Protein AF-A0A482J0S4-F1 (afdb_monomer_lite)

Organism: NCBI:txid119219

InterPro domains:
  IPR002104 Integrase, catalytic domain [PF00589] (134-188)
  IPR002104 Integrase, catalytic domain [PS51898] (1-197)
  IPR011010 DNA breaking-rejoining enzyme, catalytic core [SSF56349] (50-188)
  IPR013762 Integrase-like, catalytic domain superfamily [G3DSA:1.10.443.10] (32-193)

pLDDT: mean 70.34, std 25.53, range [23.44, 97.88]

Sequence (203 aa):
MLGHERASGSRRCLCAACECCSPRAGQHHSGAAWFARWRIQPPLKRPCTLDSRLCRVTLVGKGAKPGKVALPPLAPHALDQYLAQRGLPVTPAHWKPDMPLLANLQGTVAITTPRLRDVLRRFFRLAADAIETDHPPLANKLGRATPHWMRHTHATQALAQGATLTTVRDNLQHASITTTSTYLHDDEMQRSQQLEQAFGRRR

Structure (mmCIF, N/CA/C/O backbone):
data_AF-A0A482J0S4-F1
#
_entry.id   AF-A0A482J0S4-F1
#
loop_
_atom_site.group_PDB
_atom_site.id
_atom_site.type_symbol
_atom_site.label_atom_id
_atom_site.label_alt_id
_atom_site.label_comp_id
_atom_site.label_asym_id
_atom_site.label_entity_id
_atom_site.label_seq_id
_atom_site.pdbx_PDB_ins_code
_atom_site.Cartn_x
_atom_site.Cartn_y
_atom_site.Cartn_z
_atom_site.occupancy
_atom_site.B_iso_or_equiv
_atom_site.auth_seq_id
_atom_site.auth_comp_id
_atom_site.auth_asym_id
_atom_site.auth_atom_id
_atom_site.pdbx_PDB_model_num
ATOM 1 N N . MET A 1 1 ? -31.917 -53.658 -6.402 1.00 38.44 1 MET A N 1
ATOM 2 C CA . MET A 1 1 ? -30.555 -53.620 -5.834 1.00 38.44 1 MET A CA 1
ATOM 3 C C . MET A 1 1 ? -30.375 -52.281 -5.150 1.00 38.44 1 MET A C 1
ATOM 5 O O . MET A 1 1 ? -30.363 -51.255 -5.814 1.00 38.44 1 MET A O 1
ATOM 9 N N . LEU A 1 2 ? -30.381 -52.315 -3.819 1.00 29.58 2 LEU A N 1
ATOM 10 C CA . LEU A 1 2 ? -30.077 -51.193 -2.937 1.00 29.58 2 LEU A CA 1
ATOM 11 C C . LEU A 1 2 ? -28.591 -50.834 -3.065 1.00 29.58 2 LEU A C 1
ATOM 13 O O . LEU A 1 2 ? -27.757 -51.727 -3.169 1.00 29.58 2 LEU A O 1
ATOM 17 N N . GLY A 1 3 ? -28.284 -49.541 -3.030 1.00 27.19 3 GLY A N 1
ATOM 18 C CA . GLY A 1 3 ? -26.924 -49.007 -3.079 1.00 27.19 3 GLY A CA 1
ATOM 19 C C . GLY A 1 3 ? -26.907 -47.573 -2.572 1.00 27.19 3 GLY A C 1
ATOM 20 O O . GLY A 1 3 ? -26.772 -46.627 -3.336 1.00 27.19 3 GLY A O 1
ATOM 21 N N . HIS A 1 4 ? -27.166 -47.441 -1.275 1.00 27.03 4 HIS A N 1
ATOM 22 C CA . HIS A 1 4 ? -27.080 -46.224 -0.484 1.00 27.03 4 HIS A CA 1
ATOM 23 C C . HIS A 1 4 ? -25.599 -45.896 -0.250 1.00 27.03 4 HIS A C 1
ATOM 25 O O . HIS A 1 4 ? -24.913 -46.732 0.321 1.00 27.03 4 HIS A O 1
ATOM 31 N N . GLU A 1 5 ? -25.133 -44.680 -0.542 1.00 26.05 5 GLU A N 1
ATOM 32 C CA . GLU A 1 5 ? -24.053 -44.097 0.264 1.00 26.05 5 GLU A CA 1
ATOM 33 C C . GLU A 1 5 ? -24.120 -42.568 0.284 1.00 26.05 5 GLU A C 1
ATOM 35 O O . GLU A 1 5 ? -24.015 -41.877 -0.727 1.00 26.05 5 GLU A O 1
ATOM 40 N N . ARG A 1 6 ? -24.388 -42.053 1.488 1.00 28.19 6 ARG A N 1
ATOM 41 C CA . ARG A 1 6 ? -24.334 -40.639 1.850 1.00 28.19 6 ARG A CA 1
ATOM 42 C C . ARG A 1 6 ? -22.888 -40.327 2.219 1.00 28.19 6 ARG A C 1
ATOM 44 O O . ARG A 1 6 ? -22.362 -40.959 3.127 1.00 28.19 6 ARG A O 1
ATOM 51 N N . ALA A 1 7 ? -22.310 -39.284 1.637 1.00 29.66 7 ALA A N 1
ATOM 52 C CA . ALA A 1 7 ? -21.142 -38.621 2.205 1.00 29.66 7 ALA A CA 1
ATOM 53 C C . ALA A 1 7 ? -21.509 -37.173 2.539 1.00 29.66 7 ALA A C 1
ATOM 55 O O . ALA A 1 7 ? -21.512 -36.272 1.703 1.00 29.66 7 ALA A O 1
ATOM 56 N N . SER A 1 8 ? -21.879 -37.009 3.807 1.00 29.41 8 SER A N 1
ATOM 57 C CA . SER A 1 8 ? -21.930 -35.758 4.552 1.00 29.41 8 SER A CA 1
ATOM 58 C C . SER A 1 8 ? -20.581 -35.038 4.461 1.00 29.41 8 SER A C 1
ATOM 60 O O . SER A 1 8 ? -19.541 -35.616 4.765 1.00 29.41 8 SER A O 1
ATOM 62 N N . GLY A 1 9 ? -20.602 -33.772 4.051 1.00 25.69 9 GLY A N 1
ATOM 63 C CA . GLY A 1 9 ? -19.410 -32.939 3.911 1.00 25.69 9 GLY A CA 1
ATOM 64 C C . GLY A 1 9 ? -19.746 -31.463 4.073 1.00 25.69 9 GLY A C 1
ATOM 65 O O . GLY A 1 9 ? -19.586 -30.677 3.145 1.00 25.69 9 GLY A O 1
ATOM 66 N N . SER A 1 10 ? -20.251 -31.108 5.256 1.00 28.19 10 SER A N 1
ATOM 67 C CA . SER A 1 10 ? -20.452 -29.738 5.741 1.00 28.19 10 SER A CA 1
ATOM 68 C C . SER A 1 10 ? -19.199 -28.874 5.508 1.00 28.19 10 SER A C 1
ATOM 70 O O . SER A 1 10 ? -18.265 -28.897 6.312 1.00 28.19 10 SER A O 1
ATOM 72 N N . ARG A 1 11 ? -19.188 -28.049 4.454 1.00 27.52 11 ARG A N 1
ATOM 73 C CA . ARG A 1 11 ? -18.304 -26.879 4.371 1.00 27.52 11 ARG A CA 1
ATOM 74 C C . ARG A 1 11 ? -19.063 -25.681 4.913 1.00 27.52 11 ARG A C 1
ATOM 76 O O . ARG A 1 11 ? -19.864 -25.063 4.221 1.00 27.52 11 ARG A O 1
ATOM 83 N N . ARG A 1 12 ? -18.815 -25.390 6.188 1.00 26.03 12 ARG A N 1
ATOM 84 C CA . ARG A 1 12 ? -19.207 -24.138 6.831 1.00 26.03 12 ARG A CA 1
ATOM 85 C C . ARG A 1 12 ? -18.549 -22.988 6.070 1.00 26.03 12 ARG A C 1
ATOM 87 O O . ARG A 1 12 ? -17.329 -22.850 6.096 1.00 26.03 12 ARG A O 1
ATOM 94 N N . CYS A 1 13 ? -19.359 -22.166 5.414 1.00 25.11 13 CYS A N 1
ATOM 95 C CA . CYS A 1 13 ? -18.982 -20.808 5.058 1.00 25.11 13 CYS A CA 1
ATOM 96 C C . CYS A 1 13 ? -18.781 -20.027 6.362 1.00 25.11 13 CYS A C 1
ATOM 98 O O . CYS A 1 13 ? -19.736 -19.568 6.981 1.00 25.11 13 CYS A O 1
ATOM 100 N N . LEU A 1 14 ? -17.532 -19.907 6.804 1.00 23.64 14 LEU A N 1
ATOM 101 C CA . LEU A 1 14 ? -17.121 -18.938 7.817 1.00 23.64 14 LEU A CA 1
ATOM 102 C C . LEU A 1 14 ? -17.028 -17.555 7.154 1.00 23.64 14 LEU A C 1
ATOM 104 O O . LEU A 1 14 ? -15.944 -17.037 6.913 1.00 23.64 14 LEU A O 1
ATOM 108 N N . CYS A 1 15 ? -18.182 -16.960 6.847 1.00 24.31 15 CYS A N 1
ATOM 109 C CA . CYS A 1 15 ? -18.311 -15.507 6.794 1.00 24.31 15 CYS A CA 1
ATOM 110 C C . CYS A 1 15 ? -18.654 -15.060 8.215 1.00 24.31 15 CYS A C 1
ATOM 112 O O . CYS A 1 15 ? -19.820 -14.964 8.585 1.00 24.31 15 CYS A O 1
ATOM 114 N N . ALA A 1 16 ? -17.625 -14.860 9.039 1.00 23.83 16 ALA A N 1
ATOM 115 C CA . ALA A 1 16 ? -17.790 -14.137 10.289 1.00 23.83 16 ALA A CA 1
ATOM 116 C C . ALA A 1 16 ? -18.121 -12.681 9.937 1.00 23.83 16 ALA A C 1
ATOM 118 O O . ALA A 1 16 ? -17.321 -11.973 9.322 1.00 23.83 16 ALA A O 1
ATOM 119 N N . ALA A 1 17 ? -19.348 -12.301 10.272 1.00 24.17 17 ALA A N 1
ATOM 120 C CA . ALA A 1 17 ? -19.889 -10.964 10.175 1.00 24.17 17 ALA A CA 1
ATOM 121 C C . ALA A 1 17 ? -18.995 -9.961 10.917 1.00 24.17 17 ALA A C 1
ATOM 123 O O . ALA A 1 17 ? -18.626 -10.169 12.071 1.00 24.17 17 ALA A O 1
ATOM 124 N N . CYS A 1 18 ? -18.669 -8.851 10.256 1.00 24.16 18 CYS A N 1
ATOM 125 C CA . CYS A 1 18 ? -18.141 -7.669 10.923 1.00 24.16 18 CYS A CA 1
ATOM 126 C C . CYS A 1 18 ? -19.340 -6.819 11.370 1.00 24.16 18 CYS A C 1
ATOM 128 O O . CYS A 1 18 ? -19.721 -5.858 10.705 1.00 24.16 18 CYS A O 1
ATOM 130 N N . GLU A 1 19 ? -19.959 -7.194 12.489 1.00 26.12 19 GLU A N 1
ATOM 131 C CA . GLU A 1 19 ? -20.834 -6.299 13.246 1.00 26.12 19 GLU A CA 1
ATOM 132 C C . GLU A 1 19 ? -19.966 -5.242 13.929 1.00 26.12 19 GLU A C 1
ATOM 134 O O . GLU A 1 19 ? -19.400 -5.456 14.994 1.00 26.12 19 GLU A O 1
ATOM 139 N N . CYS A 1 20 ? -19.826 -4.087 13.283 1.00 25.05 20 CYS A N 1
ATOM 140 C CA . CYS A 1 20 ? -19.363 -2.874 13.947 1.00 25.05 20 CYS A CA 1
ATOM 141 C C . CYS A 1 20 ? -20.068 -1.670 13.313 1.00 25.05 20 CYS A C 1
ATOM 143 O O . CYS A 1 20 ? -19.499 -0.890 12.546 1.00 25.05 20 CYS A O 1
ATOM 145 N N . CYS A 1 21 ? -21.373 -1.580 13.563 1.00 24.28 21 CYS A N 1
ATOM 146 C CA . CYS A 1 21 ? -22.173 -0.412 13.233 1.00 24.28 21 CYS A CA 1
ATOM 147 C C . CYS A 1 21 ? -23.183 -0.187 14.364 1.00 24.28 21 CYS A C 1
ATOM 149 O O . CYS A 1 21 ? -24.237 -0.811 14.388 1.00 24.28 21 CYS A O 1
ATOM 151 N N . SER A 1 22 ? -22.857 0.705 15.302 1.00 24.52 22 SER A N 1
ATOM 152 C CA . SER A 1 22 ? -23.848 1.322 16.189 1.00 24.52 22 SER A CA 1
ATOM 153 C C . SER A 1 22 ? -23.792 2.846 16.015 1.00 24.52 22 SER A C 1
ATOM 155 O O . SER A 1 22 ? -22.691 3.396 15.916 1.00 24.52 22 SER A O 1
ATOM 157 N N . PRO A 1 23 ? -24.941 3.542 15.905 1.00 29.50 23 PRO A N 1
ATOM 158 C CA . PRO A 1 23 ? -24.997 4.953 15.560 1.00 29.50 23 PRO A CA 1
ATOM 159 C C . PRO A 1 23 ? -25.050 5.831 16.816 1.00 29.50 23 PRO A C 1
ATOM 161 O O . PRO A 1 23 ? -25.936 5.677 17.659 1.00 29.50 23 PRO A O 1
ATOM 164 N N . ARG A 1 24 ? -24.184 6.847 16.904 1.00 25.14 24 ARG A N 1
ATOM 165 C CA . ARG A 1 24 ? -24.562 8.100 17.569 1.00 25.14 24 ARG A CA 1
ATOM 166 C C . ARG A 1 24 ? -23.757 9.285 17.047 1.00 25.14 24 ARG A C 1
ATOM 168 O O . ARG A 1 24 ? -22.540 9.238 16.928 1.00 25.14 24 ARG A O 1
ATOM 175 N N . ALA A 1 25 ? -24.506 10.313 16.667 1.00 27.30 25 ALA A N 1
ATOM 176 C CA . ALA A 1 25 ? -24.048 11.551 16.069 1.00 27.30 25 ALA A CA 1
ATOM 177 C C . ALA A 1 25 ? -23.243 12.417 17.049 1.00 27.30 25 ALA A C 1
ATOM 179 O O . ALA A 1 25 ? -23.562 12.486 18.233 1.00 27.30 25 ALA A O 1
ATOM 180 N N . GLY A 1 26 ? -22.267 13.144 16.510 1.00 23.56 26 GLY A N 1
ATOM 181 C CA . GLY A 1 26 ? -21.548 14.213 17.193 1.00 23.56 26 GLY A CA 1
ATOM 182 C C . GLY A 1 26 ? -20.648 14.934 16.199 1.00 23.56 26 GLY A C 1
ATOM 183 O O . GLY A 1 26 ? -19.587 14.439 15.837 1.00 23.56 26 GLY A O 1
ATOM 184 N N . GLN A 1 27 ? -21.128 16.064 15.688 1.00 28.31 27 GLN A N 1
ATOM 185 C CA . GLN A 1 27 ? -20.373 17.004 14.860 1.00 28.31 27 GLN A CA 1
ATOM 186 C C . GLN A 1 27 ? -19.122 17.474 15.622 1.00 28.31 27 GLN A C 1
ATOM 188 O O . GLN A 1 27 ? -19.211 17.641 16.827 1.00 28.31 27 GLN A O 1
ATOM 193 N N . HIS A 1 28 ? -17.993 17.704 14.943 1.00 24.36 28 HIS A N 1
ATOM 194 C CA . HIS A 1 28 ? -17.200 18.943 15.026 1.00 24.36 28 HIS A CA 1
ATOM 195 C C . HIS A 1 28 ? -15.928 18.834 14.151 1.00 24.36 28 HIS A C 1
ATOM 197 O O . HIS A 1 28 ? -15.039 18.032 14.394 1.00 24.36 28 HIS A O 1
ATOM 203 N N . HIS A 1 29 ? -15.924 19.652 13.096 1.00 24.58 29 HIS A N 1
ATOM 204 C CA . HIS A 1 29 ? -14.841 20.422 12.469 1.00 24.58 29 HIS A CA 1
ATOM 205 C C . HIS A 1 29 ? -13.382 19.921 12.375 1.00 24.58 29 HIS A C 1
ATOM 207 O O . HIS A 1 29 ? -12.742 19.520 13.337 1.00 24.58 29 HIS A O 1
ATOM 213 N N . SER A 1 30 ? -12.832 20.254 11.196 1.00 23.80 30 SER A N 1
ATOM 214 C CA . SER A 1 30 ? -11.442 20.657 10.916 1.00 23.80 30 SER A CA 1
ATOM 215 C C . SER A 1 30 ? -10.497 19.577 10.396 1.00 23.80 30 SER A C 1
ATOM 217 O O . SER A 1 30 ? -10.061 18.685 11.109 1.00 23.80 30 SER A O 1
ATOM 219 N N . GLY A 1 31 ? -10.103 19.724 9.124 1.00 23.44 31 GLY A N 1
ATOM 220 C CA . GLY A 1 31 ? -9.012 18.930 8.555 1.00 23.44 31 GLY A CA 1
ATOM 221 C C . GLY A 1 31 ? -8.868 18.921 7.033 1.00 23.44 31 GLY A C 1
ATOM 222 O O . GLY A 1 31 ? -8.161 18.067 6.504 1.00 23.44 31 GLY A O 1
ATOM 223 N N . ALA A 1 32 ? -9.508 19.829 6.292 1.00 25.52 32 ALA A N 1
ATOM 224 C CA . ALA A 1 32 ? -9.186 20.040 4.884 1.00 25.52 32 ALA A CA 1
ATOM 225 C C . ALA A 1 32 ? -7.813 20.720 4.779 1.00 25.52 32 ALA A C 1
ATOM 227 O O . ALA A 1 32 ? -7.771 21.938 4.879 1.00 25.5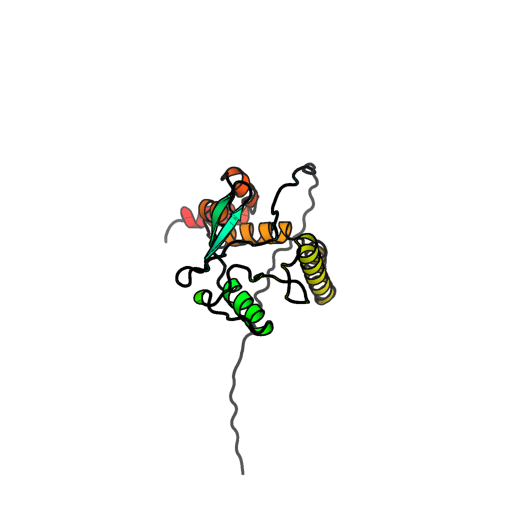2 32 ALA A O 1
ATOM 228 N N . ALA A 1 33 ? -6.708 19.965 4.629 1.00 26.06 33 ALA A N 1
ATOM 229 C CA . ALA A 1 33 ? -5.416 20.555 4.230 1.00 26.06 33 ALA A CA 1
ATOM 230 C C . ALA A 1 33 ? -4.212 19.631 3.924 1.00 26.06 33 ALA A C 1
ATOM 232 O O . ALA A 1 33 ? -3.149 20.197 3.759 1.00 26.06 33 ALA A O 1
ATOM 233 N N . TRP A 1 34 ? -4.225 18.291 3.809 1.00 25.84 34 TRP A N 1
ATOM 234 C CA . TRP A 1 34 ? -2.907 17.585 3.781 1.00 25.84 34 TRP A CA 1
ATOM 235 C C . TRP A 1 34 ? -2.713 16.583 2.637 1.00 25.84 34 TRP A C 1
ATOM 237 O O . TRP A 1 34 ? -2.596 15.372 2.803 1.00 25.84 34 TRP A O 1
ATOM 247 N N . PHE A 1 35 ? -2.632 17.149 1.429 1.00 24.92 35 PHE A N 1
ATOM 248 C CA . PHE A 1 35 ? -2.198 16.496 0.193 1.00 24.92 35 PHE A CA 1
ATOM 249 C C . PHE A 1 35 ? -0.667 16.356 0.122 1.00 24.92 35 PHE A C 1
ATOM 251 O O . PHE A 1 35 ? 0.023 17.318 -0.195 1.00 24.92 35 PHE A O 1
ATOM 258 N N . ALA A 1 36 ? -0.137 15.146 0.329 1.00 26.64 36 ALA A N 1
ATOM 259 C CA . ALA A 1 36 ? 1.175 14.661 -0.146 1.00 26.64 36 ALA A CA 1
ATOM 260 C C . ALA A 1 36 ? 1.441 13.284 0.499 1.00 26.64 36 ALA A C 1
ATOM 262 O O . ALA A 1 36 ? 1.211 13.112 1.679 1.00 26.64 36 ALA A O 1
ATOM 263 N N . ARG A 1 37 ? 1.977 12.233 -0.121 1.00 29.75 37 ARG A N 1
ATOM 264 C CA . ARG A 1 37 ? 2.541 12.023 -1.452 1.00 29.75 37 ARG A CA 1
ATOM 265 C C . ARG A 1 37 ? 2.862 10.525 -1.555 1.00 29.75 37 ARG A C 1
ATOM 267 O O . ARG A 1 37 ? 3.980 10.119 -1.268 1.00 29.75 37 ARG A O 1
ATOM 274 N N . TRP A 1 38 ? 1.918 9.713 -2.023 1.00 28.78 38 TRP A N 1
ATOM 275 C CA . TRP A 1 38 ? 2.263 8.453 -2.693 1.00 28.78 38 TRP A CA 1
ATOM 276 C C . TRP A 1 38 ? 2.280 8.732 -4.175 1.00 28.78 38 TRP A C 1
ATOM 278 O O . TRP A 1 38 ? 1.301 8.556 -4.893 1.00 28.78 38 TRP A O 1
ATOM 288 N N . ARG A 1 39 ? 3.416 9.255 -4.627 1.00 29.34 39 ARG A N 1
ATOM 289 C CA . ARG A 1 39 ? 3.715 9.229 -6.044 1.00 29.34 39 ARG A CA 1
ATOM 290 C C . ARG A 1 39 ? 4.282 7.839 -6.298 1.00 29.34 39 ARG A C 1
ATOM 292 O O . ARG A 1 39 ? 5.476 7.632 -6.121 1.00 29.34 39 ARG A O 1
ATOM 299 N N . ILE A 1 40 ? 3.422 6.902 -6.697 1.00 33.44 40 ILE A N 1
ATOM 300 C CA . ILE A 1 40 ? 3.868 5.845 -7.607 1.00 33.44 40 ILE A CA 1
ATOM 301 C C . ILE A 1 40 ? 4.482 6.644 -8.761 1.00 33.44 40 ILE A C 1
ATOM 303 O O . ILE A 1 40 ? 3.780 7.415 -9.414 1.00 33.44 40 ILE A O 1
ATOM 307 N N . GLN A 1 41 ? 5.807 6.680 -8.859 1.00 30.44 41 GLN A N 1
ATOM 308 C CA . GLN A 1 41 ? 6.481 7.265 -10.008 1.00 30.44 41 GLN A CA 1
ATOM 309 C C . GLN A 1 41 ? 6.716 6.109 -10.963 1.00 30.44 41 GLN A C 1
ATOM 311 O O . GLN A 1 41 ? 7.670 5.361 -10.766 1.00 30.44 41 GLN A O 1
ATOM 316 N N . PRO A 1 42 ? 5.855 5.916 -11.974 1.00 33.59 42 PRO A N 1
ATOM 317 C CA . PRO A 1 42 ? 6.342 5.310 -13.186 1.00 33.59 42 PRO A CA 1
ATOM 318 C C . PRO A 1 42 ? 7.407 6.255 -13.772 1.00 33.59 42 PRO A C 1
ATOM 320 O O . PRO A 1 42 ? 7.264 7.479 -13.694 1.00 33.59 42 PRO A O 1
ATOM 323 N N . PRO A 1 43 ? 8.475 5.712 -14.353 1.00 34.56 43 PRO A N 1
ATOM 324 C CA . PRO A 1 43 ? 8.708 4.290 -14.550 1.00 34.56 43 PRO A CA 1
ATOM 325 C C . PRO A 1 43 ? 9.364 3.660 -13.310 1.00 34.56 43 PRO A C 1
ATOM 327 O O . PRO A 1 43 ? 10.307 4.215 -12.746 1.00 34.56 43 PRO A O 1
ATOM 330 N N . LEU A 1 44 ? 8.905 2.468 -12.916 1.00 40.16 44 LEU A N 1
ATOM 331 C CA . LEU A 1 44 ? 9.700 1.545 -12.100 1.00 40.16 44 LEU A CA 1
ATOM 332 C C . LEU A 1 44 ? 10.917 1.143 -12.954 1.00 40.16 44 LEU A C 1
ATOM 334 O O . LEU A 1 44 ? 10.885 0.146 -13.657 1.00 40.16 44 LEU A O 1
ATOM 338 N N . LYS A 1 45 ? 11.931 2.013 -13.010 1.00 31.48 45 LYS A N 1
ATOM 339 C CA . LYS A 1 45 ? 13.053 1.947 -13.964 1.00 31.48 45 LYS A CA 1
ATOM 340 C C . LYS A 1 45 ? 14.243 1.124 -13.453 1.00 31.48 45 LYS A C 1
ATOM 342 O O . LYS A 1 45 ? 15.277 1.106 -14.111 1.00 31.48 45 LYS A O 1
ATOM 347 N N . ARG A 1 46 ? 14.161 0.547 -12.249 1.00 39.69 46 ARG A N 1
ATOM 348 C CA . ARG A 1 46 ? 15.253 -0.173 -11.564 1.00 39.69 46 ARG A CA 1
ATOM 349 C C . ARG A 1 46 ? 14.662 -1.291 -10.694 1.00 39.69 46 ARG A C 1
ATOM 351 O O . ARG A 1 46 ? 13.547 -1.105 -10.204 1.00 39.69 46 ARG A O 1
ATOM 358 N N . PRO A 1 47 ? 15.355 -2.432 -10.528 1.00 40.50 47 PRO A N 1
ATOM 359 C CA . PRO A 1 47 ? 14.714 -3.697 -10.191 1.00 40.50 47 PRO A CA 1
ATOM 360 C C . PRO A 1 47 ? 14.051 -3.639 -8.816 1.00 40.50 47 PRO A C 1
ATOM 362 O O . PRO A 1 47 ? 14.707 -3.443 -7.794 1.00 40.50 47 PRO A O 1
ATOM 365 N N . CYS A 1 48 ? 12.735 -3.840 -8.788 1.00 43.31 48 CYS A N 1
ATOM 366 C CA . CYS A 1 48 ? 12.066 -4.319 -7.590 1.00 43.31 48 CYS A CA 1
ATOM 367 C C . CYS A 1 48 ? 12.579 -5.737 -7.329 1.00 43.31 48 CYS A C 1
ATOM 369 O O . CYS A 1 48 ? 12.095 -6.688 -7.935 1.00 43.31 48 CYS A O 1
ATOM 371 N N . THR A 1 49 ? 13.578 -5.891 -6.464 1.00 51.03 49 THR A N 1
ATOM 372 C CA . THR A 1 49 ? 13.997 -7.222 -6.020 1.00 51.03 49 THR A CA 1
ATOM 373 C C . THR A 1 49 ? 12.951 -7.739 -5.039 1.00 51.03 49 THR A C 1
ATOM 375 O O . THR A 1 49 ? 12.756 -7.141 -3.977 1.00 51.03 49 THR A O 1
ATOM 378 N N . LEU A 1 50 ? 12.258 -8.813 -5.419 1.00 53.38 50 LEU A N 1
ATOM 379 C CA . LEU A 1 50 ? 11.437 -9.606 -4.512 1.00 53.38 50 LEU A CA 1
ATOM 380 C C . LEU A 1 50 ? 12.361 -10.609 -3.811 1.00 53.38 50 LEU A C 1
ATOM 382 O O . LEU A 1 50 ? 12.962 -11.457 -4.469 1.00 53.38 50 LEU A O 1
ATOM 386 N N . ASP A 1 51 ? 12.512 -10.488 -2.495 1.00 52.88 51 ASP A N 1
ATOM 387 C CA . ASP A 1 51 ? 13.217 -11.494 -1.691 1.00 52.88 51 ASP A CA 1
ATOM 388 C C . ASP A 1 51 ? 12.273 -12.681 -1.442 1.00 52.88 51 ASP A C 1
ATOM 390 O O . ASP A 1 51 ? 11.225 -12.522 -0.813 1.00 52.88 51 ASP A O 1
ATOM 394 N N . SER A 1 52 ? 12.628 -13.864 -1.953 1.00 51.31 52 SER A N 1
ATOM 395 C CA . SER A 1 52 ? 11.806 -15.077 -1.866 1.00 51.31 52 SER A CA 1
ATOM 396 C C . SER A 1 52 ? 11.758 -15.699 -0.468 1.00 51.31 52 SER A C 1
ATOM 398 O O . SER A 1 52 ? 10.877 -16.513 -0.205 1.00 51.31 52 SER A O 1
ATOM 400 N N . ARG A 1 53 ? 12.662 -15.324 0.450 1.00 53.94 53 ARG A N 1
ATOM 401 C CA . ARG A 1 53 ? 12.672 -15.834 1.837 1.00 53.94 53 ARG A CA 1
ATOM 402 C C . ARG A 1 53 ? 11.856 -14.960 2.783 1.00 53.94 53 ARG A C 1
ATOM 404 O O . ARG A 1 53 ? 11.382 -15.424 3.814 1.00 53.94 53 ARG A O 1
ATOM 411 N N . LEU A 1 54 ? 11.711 -13.685 2.439 1.00 55.97 54 LEU A N 1
ATOM 412 C CA . LEU A 1 54 ? 10.992 -12.676 3.199 1.00 55.97 54 LEU A CA 1
ATOM 413 C C . LEU A 1 54 ? 10.260 -11.810 2.177 1.00 55.97 54 LEU A C 1
ATOM 415 O O . LEU A 1 54 ? 10.833 -10.803 1.787 1.00 55.97 54 LEU A O 1
ATOM 419 N N . CYS A 1 55 ? 9.059 -12.196 1.724 1.00 68.56 55 CYS A N 1
ATOM 420 C CA . CYS A 1 55 ? 8.281 -11.524 0.665 1.00 68.56 55 CYS A CA 1
ATOM 421 C C . CYS A 1 55 ? 8.255 -9.990 0.812 1.00 68.56 55 CYS A C 1
ATOM 423 O O . CYS A 1 55 ? 7.353 -9.406 1.415 1.00 68.56 55 CYS A O 1
ATOM 425 N N . ARG A 1 56 ? 9.275 -9.322 0.275 1.00 72.81 56 ARG A N 1
ATOM 426 C CA . ARG A 1 56 ? 9.554 -7.899 0.465 1.00 72.81 56 ARG A CA 1
ATOM 427 C C . ARG A 1 56 ? 9.848 -7.286 -0.881 1.00 72.81 56 ARG A C 1
ATOM 429 O O . ARG A 1 56 ? 10.555 -7.877 -1.690 1.00 72.81 56 ARG A O 1
ATOM 436 N N . VAL A 1 57 ? 9.361 -6.071 -1.075 1.00 76.44 57 VAL A N 1
ATOM 437 C CA . VAL A 1 57 ? 9.665 -5.261 -2.251 1.00 76.44 57 VAL A CA 1
ATOM 438 C C . VAL A 1 57 ? 10.530 -4.093 -1.823 1.00 76.44 57 VAL A C 1
ATOM 440 O O . VAL A 1 57 ? 10.235 -3.404 -0.845 1.00 76.44 57 VAL A O 1
ATOM 443 N N . THR A 1 58 ? 11.601 -3.858 -2.575 1.00 78.06 58 THR A N 1
ATOM 444 C CA . THR A 1 58 ? 12.386 -2.632 -2.442 1.00 78.06 58 THR A CA 1
ATOM 445 C C . THR A 1 58 ? 11.769 -1.551 -3.320 1.00 78.06 58 THR A C 1
ATOM 447 O O . THR A 1 58 ? 11.628 -1.720 -4.532 1.00 78.06 58 THR A O 1
ATOM 450 N N . LEU A 1 59 ? 11.386 -0.440 -2.699 1.00 74.69 59 LEU A N 1
ATOM 451 C CA . LEU A 1 59 ? 10.835 0.734 -3.359 1.00 74.69 59 LEU A CA 1
ATOM 452 C C . LEU A 1 59 ? 11.848 1.874 -3.280 1.00 74.69 59 LEU A C 1
ATOM 454 O O . LEU A 1 59 ? 12.423 2.135 -2.227 1.00 74.69 59 LEU A O 1
ATOM 458 N N . VAL A 1 60 ? 12.057 2.577 -4.391 1.00 71.25 60 VAL A N 1
ATOM 459 C CA . VAL A 1 60 ? 12.898 3.780 -4.423 1.00 71.25 60 VAL A CA 1
ATOM 460 C C . VAL A 1 60 ? 11.984 5.000 -4.421 1.00 71.25 60 VAL A C 1
ATOM 462 O O . VAL A 1 60 ? 11.287 5.278 -5.397 1.00 71.25 60 VAL A O 1
ATOM 465 N N . GLY A 1 61 ? 11.945 5.698 -3.286 1.00 63.34 61 GLY A N 1
ATOM 466 C CA . GLY A 1 61 ? 11.062 6.840 -3.063 1.00 63.34 61 GLY A CA 1
ATOM 467 C C . GLY A 1 61 ? 11.632 8.187 -3.521 1.00 63.34 61 GLY A C 1
ATOM 468 O O . GLY A 1 61 ? 12.712 8.296 -4.108 1.00 63.34 61 GLY A O 1
ATOM 469 N N . LYS A 1 62 ? 10.899 9.266 -3.204 1.00 48.12 62 LYS A N 1
ATOM 470 C CA . LYS A 1 62 ? 11.383 10.646 -3.388 1.00 48.12 62 LYS A CA 1
ATOM 471 C C . LYS A 1 62 ? 12.649 10.839 -2.538 1.00 48.12 62 LYS A C 1
ATOM 473 O O . LYS A 1 62 ? 12.598 10.636 -1.332 1.00 48.12 62 LYS A O 1
ATOM 478 N N . GLY A 1 63 ? 13.751 11.250 -3.166 1.00 60.44 63 GLY A N 1
ATOM 479 C CA . GLY A 1 63 ? 15.061 11.381 -2.512 1.00 60.44 63 GLY A CA 1
ATOM 480 C C . GLY A 1 63 ? 15.989 10.177 -2.704 1.00 60.44 63 GLY A C 1
ATOM 481 O O . GLY A 1 63 ? 17.015 10.116 -2.041 1.00 60.44 63 GLY A O 1
ATOM 482 N N . ALA A 1 64 ? 15.630 9.231 -3.585 1.00 60.75 64 ALA A N 1
ATOM 483 C CA . ALA A 1 64 ?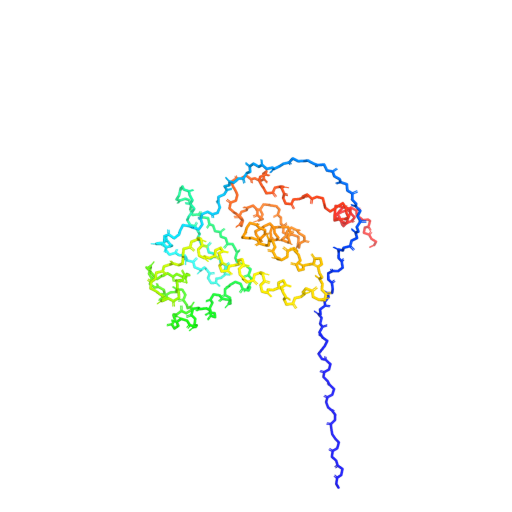 16.444 8.075 -3.983 1.00 60.75 64 ALA A CA 1
ATOM 484 C C . ALA A 1 64 ? 16.831 7.108 -2.847 1.00 60.75 64 ALA A C 1
ATOM 486 O O . ALA A 1 64 ? 17.653 6.217 -3.047 1.00 60.75 64 ALA A O 1
ATOM 487 N N . LYS A 1 65 ? 16.212 7.239 -1.669 1.00 68.75 65 LYS A N 1
ATOM 488 C CA . LYS A 1 65 ? 16.423 6.315 -0.556 1.00 68.75 65 LYS A CA 1
ATOM 489 C C . LYS A 1 65 ? 15.619 5.029 -0.797 1.00 68.75 65 LYS A C 1
ATOM 491 O O . LYS A 1 65 ? 14.402 5.127 -0.993 1.00 68.75 65 LYS A O 1
ATOM 496 N N . PRO A 1 66 ? 16.265 3.851 -0.812 1.00 72.62 66 PRO A N 1
ATOM 497 C CA . PRO A 1 66 ? 15.560 2.582 -0.892 1.00 72.62 66 PRO A CA 1
ATOM 498 C C . PRO A 1 66 ? 14.851 2.307 0.437 1.00 72.62 66 PRO A C 1
ATOM 500 O O . PRO A 1 66 ? 15.462 2.384 1.502 1.00 72.62 66 PRO A O 1
ATOM 503 N N . GLY A 1 67 ? 13.568 1.971 0.373 1.00 75.06 67 GLY A N 1
ATOM 504 C CA . GLY A 1 67 ? 12.800 1.460 1.501 1.00 75.06 67 GLY A CA 1
ATOM 505 C C . GLY A 1 67 ? 12.303 0.052 1.204 1.00 75.06 67 GLY A C 1
ATOM 506 O O . GLY A 1 67 ? 11.930 -0.267 0.075 1.00 75.06 67 GLY A O 1
ATOM 507 N N . LYS A 1 68 ? 12.332 -0.812 2.217 1.00 80.88 68 LYS A N 1
ATOM 508 C CA . LYS A 1 68 ? 11.830 -2.185 2.116 1.00 80.88 68 LYS A CA 1
ATOM 509 C C . LYS A 1 68 ? 10.407 -2.227 2.657 1.00 80.88 68 LYS A C 1
ATOM 511 O O . LYS A 1 68 ? 10.171 -1.791 3.777 1.00 80.88 68 LYS A O 1
ATOM 516 N N . VAL A 1 69 ? 9.488 -2.773 1.870 1.00 85.12 69 VAL A N 1
ATOM 517 C CA . VAL A 1 69 ? 8.090 -2.988 2.254 1.00 85.12 69 VAL A CA 1
ATOM 518 C C . VAL A 1 69 ? 7.838 -4.486 2.309 1.00 85.12 69 VAL A C 1
ATOM 520 O O . VAL A 1 69 ? 8.068 -5.187 1.326 1.00 85.12 69 VAL A O 1
ATOM 523 N N . ALA A 1 70 ? 7.395 -4.975 3.461 1.00 86.31 70 ALA A N 1
ATOM 524 C CA . ALA A 1 70 ? 6.890 -6.325 3.630 1.00 86.31 70 ALA A CA 1
ATOM 525 C C . ALA A 1 70 ? 5.507 -6.443 2.985 1.00 86.31 70 ALA A C 1
ATOM 527 O O . ALA A 1 70 ? 4.599 -5.648 3.247 1.00 86.31 70 ALA A O 1
ATOM 528 N N . LEU A 1 71 ? 5.362 -7.445 2.126 1.00 81.69 71 LEU A N 1
ATOM 529 C CA . LEU A 1 71 ? 4.108 -7.747 1.466 1.00 81.69 71 LEU A CA 1
ATOM 530 C C . LEU A 1 71 ? 3.276 -8.716 2.314 1.00 81.69 71 LEU A C 1
ATOM 532 O O . LEU A 1 71 ? 3.830 -9.672 2.862 1.00 81.69 71 LEU A O 1
ATOM 536 N N . PRO A 1 72 ? 1.946 -8.531 2.387 1.00 81.62 72 PRO A N 1
ATOM 537 C CA . PRO A 1 72 ? 1.070 -9.561 2.925 1.00 81.62 72 PRO A CA 1
ATOM 538 C C . PRO A 1 72 ? 1.147 -10.828 2.050 1.00 81.62 72 PRO A C 1
ATOM 540 O O . PRO A 1 72 ? 1.362 -10.704 0.841 1.00 81.62 72 PRO A O 1
ATOM 543 N N . PRO A 1 73 ? 0.914 -12.034 2.604 1.00 77.88 73 PRO A N 1
ATOM 544 C CA . PRO A 1 73 ? 1.067 -13.298 1.871 1.00 77.88 73 PRO A CA 1
ATOM 545 C C . PRO A 1 73 ? 0.265 -13.391 0.564 1.00 77.88 73 PRO A C 1
ATOM 547 O O . PRO A 1 73 ? 0.684 -14.062 -0.374 1.00 77.88 73 PRO A O 1
ATOM 550 N N . LEU A 1 74 ? -0.864 -12.681 0.475 1.00 82.12 74 LEU A N 1
ATOM 551 C CA . LEU A 1 74 ? -1.699 -12.642 -0.728 1.00 82.12 74 LEU A CA 1
ATOM 552 C C . LEU A 1 74 ? -1.088 -11.832 -1.881 1.00 82.12 74 LEU A C 1
ATOM 554 O O . LEU A 1 74 ? -1.416 -12.076 -3.039 1.00 82.12 74 LEU A O 1
ATOM 558 N N . ALA A 1 75 ? -0.215 -10.864 -1.598 1.00 86.00 75 ALA A N 1
ATOM 559 C CA . ALA A 1 75 ? 0.310 -9.969 -2.627 1.00 86.00 75 ALA A CA 1
ATOM 560 C C . ALA A 1 75 ? 1.281 -10.660 -3.607 1.00 86.00 75 ALA A C 1
ATOM 562 O O . ALA A 1 75 ? 1.113 -10.450 -4.808 1.00 86.00 75 ALA A O 1
ATOM 563 N N . PRO A 1 76 ? 2.241 -11.502 -3.167 1.00 83.88 76 PRO A N 1
ATOM 564 C CA . PRO A 1 76 ? 3.047 -12.311 -4.081 1.00 83.88 76 PRO A CA 1
ATOM 565 C C . PRO A 1 76 ? 2.192 -13.225 -4.962 1.00 83.88 76 PRO A C 1
ATOM 567 O O . PRO A 1 76 ? 2.380 -13.244 -6.170 1.00 83.88 76 PRO A O 1
ATOM 570 N N . HIS A 1 77 ? 1.185 -13.891 -4.387 1.00 86.56 77 HIS A N 1
ATOM 571 C CA . HIS A 1 77 ? 0.305 -14.772 -5.155 1.00 86.56 77 HIS A CA 1
ATOM 572 C C . HIS A 1 77 ? -0.471 -14.018 -6.245 1.00 86.56 77 HIS A C 1
ATOM 574 O O . HIS A 1 77 ? -0.513 -14.449 -7.395 1.00 86.56 77 HIS A O 1
ATOM 580 N N . ALA A 1 78 ? -1.036 -12.856 -5.908 1.00 89.56 78 ALA A N 1
ATOM 581 C CA . ALA A 1 78 ? -1.720 -12.009 -6.881 1.00 89.56 78 ALA A CA 1
ATOM 582 C C . ALA A 1 78 ? -0.769 -11.503 -7.981 1.00 89.56 78 ALA A C 1
ATOM 584 O O . ALA A 1 78 ? -1.169 -11.392 -9.141 1.00 89.56 78 ALA A O 1
ATOM 585 N N . LEU A 1 79 ? 0.490 -11.210 -7.633 1.00 88.12 79 LEU A N 1
ATOM 586 C CA . LEU A 1 79 ? 1.507 -10.809 -8.600 1.00 88.12 79 LEU A CA 1
ATOM 587 C C . LEU A 1 79 ? 1.860 -11.958 -9.551 1.00 88.12 79 LEU A C 1
ATOM 589 O O . LEU A 1 79 ? 1.900 -11.734 -10.758 1.00 88.12 79 LEU A O 1
ATOM 593 N N . ASP A 1 80 ? 2.052 -13.168 -9.030 1.00 90.06 80 ASP A N 1
ATOM 594 C CA . ASP A 1 80 ? 2.352 -14.358 -9.830 1.00 90.06 80 ASP A CA 1
ATOM 595 C C . ASP A 1 80 ? 1.222 -14.659 -10.817 1.00 90.06 80 ASP A C 1
ATOM 597 O O . ASP A 1 80 ? 1.471 -14.847 -12.008 1.00 90.06 80 ASP A O 1
ATOM 601 N N . GLN A 1 81 ? -0.032 -14.627 -10.351 1.00 92.38 81 GLN A N 1
ATOM 602 C CA . GLN A 1 81 ? -1.207 -14.805 -11.208 1.00 92.38 81 GLN A CA 1
ATOM 603 C C . GLN A 1 81 ? -1.242 -13.771 -12.337 1.00 92.38 81 GLN A C 1
ATOM 605 O O . GLN A 1 81 ? -1.455 -14.116 -13.499 1.00 92.38 81 GLN A O 1
ATOM 610 N N . TYR A 1 82 ? -0.998 -12.505 -12.009 1.00 92.00 82 TYR A N 1
ATOM 611 C CA . TYR A 1 82 ? -0.978 -11.428 -12.990 1.00 92.00 82 TYR A CA 1
ATOM 612 C C . TYR A 1 82 ? 0.187 -11.561 -13.993 1.00 92.00 82 TYR A C 1
ATOM 614 O O . TYR A 1 82 ? -0.002 -11.323 -15.187 1.00 92.00 82 TYR A O 1
ATOM 622 N N . LEU A 1 83 ? 1.383 -11.963 -13.551 1.00 91.12 83 LEU A N 1
ATOM 623 C CA . LEU A 1 83 ? 2.529 -12.183 -14.441 1.00 91.12 83 LEU A CA 1
ATOM 624 C C . LEU A 1 83 ? 2.288 -13.373 -15.376 1.00 91.12 83 LEU A C 1
ATOM 626 O O . LEU A 1 83 ? 2.530 -13.254 -16.577 1.00 91.12 83 LEU A O 1
ATOM 630 N N . ALA A 1 84 ? 1.729 -14.469 -14.859 1.00 92.81 84 ALA A N 1
ATOM 631 C CA . ALA A 1 84 ? 1.356 -15.634 -15.654 1.00 92.81 84 ALA A CA 1
ATOM 632 C C . ALA A 1 84 ? 0.312 -15.285 -16.728 1.00 92.81 84 ALA A C 1
ATOM 634 O O . ALA A 1 84 ? 0.473 -15.665 -17.886 1.00 92.81 84 ALA A O 1
ATOM 635 N N . GLN A 1 85 ? -0.704 -14.481 -16.390 1.00 92.25 85 GLN A N 1
ATOM 636 C CA . GLN A 1 85 ? -1.699 -13.982 -17.354 1.00 92.25 85 GLN A CA 1
ATOM 637 C C . GLN A 1 85 ? -1.084 -13.124 -18.470 1.00 92.25 85 GLN A C 1
ATOM 639 O O . GLN A 1 85 ? -1.638 -13.043 -19.563 1.00 92.25 85 GLN A O 1
ATOM 644 N N . ARG A 1 86 ? 0.069 -12.495 -18.216 1.00 89.81 86 ARG A N 1
ATOM 645 C CA . ARG A 1 86 ? 0.834 -11.737 -19.216 1.00 89.81 86 ARG A CA 1
ATOM 646 C C . ARG A 1 86 ? 1.845 -12.584 -19.993 1.00 89.81 86 ARG A C 1
ATOM 648 O O . ARG A 1 86 ? 2.570 -12.025 -20.813 1.00 89.81 86 ARG A O 1
ATOM 655 N N . GLY A 1 87 ? 1.936 -13.887 -19.724 1.00 91.50 87 GLY A N 1
ATOM 656 C CA . GLY A 1 87 ? 2.966 -14.756 -20.299 1.00 91.50 87 GLY A CA 1
ATOM 657 C C . GLY A 1 87 ? 4.383 -14.393 -19.842 1.00 91.50 87 GLY A C 1
ATOM 658 O O . GLY A 1 87 ? 5.347 -14.625 -20.567 1.00 91.50 87 GLY A O 1
ATOM 659 N N . LEU A 1 88 ? 4.517 -13.772 -18.666 1.00 90.50 88 LEU A N 1
ATOM 660 C CA . LEU A 1 88 ? 5.796 -13.360 -18.096 1.00 90.50 88 LEU A CA 1
ATOM 661 C C . LEU A 1 88 ? 6.278 -14.370 -17.048 1.00 90.50 88 LEU A C 1
ATOM 663 O O . LEU A 1 88 ? 5.460 -15.005 -16.377 1.00 90.50 88 LEU A O 1
ATOM 667 N N . PRO A 1 89 ? 7.602 -14.507 -16.858 1.00 90.12 89 PRO A N 1
ATOM 668 C CA . PRO A 1 89 ? 8.130 -15.375 -15.818 1.00 90.12 89 PRO A CA 1
ATOM 669 C C . PRO A 1 89 ? 7.712 -14.876 -14.431 1.00 90.12 89 PRO A C 1
ATOM 671 O O . PRO A 1 89 ? 7.912 -13.711 -14.094 1.00 90.12 89 PRO A O 1
ATOM 674 N N . VAL A 1 90 ? 7.185 -15.775 -13.601 1.00 88.25 90 VAL A N 1
ATOM 675 C CA . VAL A 1 90 ? 6.836 -15.480 -12.199 1.00 88.25 90 VAL A CA 1
ATOM 676 C C . VAL A 1 90 ? 8.072 -15.444 -11.294 1.00 88.25 90 VAL A C 1
ATOM 678 O O . VAL A 1 90 ? 8.095 -14.754 -10.284 1.00 88.25 90 VAL A O 1
ATOM 681 N N . THR A 1 91 ? 9.153 -16.124 -11.688 1.00 86.00 91 THR A N 1
ATOM 682 C CA . THR A 1 91 ? 10.410 -16.147 -10.933 1.00 86.00 91 THR A CA 1
ATOM 683 C C . THR A 1 91 ? 11.202 -14.847 -11.133 1.00 86.00 91 THR A C 1
ATOM 685 O O . THR A 1 91 ? 11.624 -14.578 -12.263 1.00 86.00 91 THR A O 1
ATOM 688 N N . PRO A 1 92 ? 11.512 -14.087 -10.060 1.00 81.75 92 PRO A N 1
ATOM 689 C CA . PRO A 1 92 ? 12.214 -12.804 -10.165 1.00 81.75 92 PRO A CA 1
ATOM 690 C C . PRO A 1 92 ? 13.572 -12.855 -10.872 1.00 81.75 92 PRO A C 1
ATOM 692 O O . PRO A 1 92 ? 13.957 -11.897 -11.535 1.00 81.75 92 PRO A O 1
ATOM 695 N N . ALA A 1 93 ? 14.290 -13.980 -10.778 1.00 83.38 93 ALA A N 1
ATOM 696 C CA . ALA A 1 93 ? 15.588 -14.174 -11.431 1.00 83.38 93 ALA A CA 1
ATOM 697 C C . ALA A 1 93 ? 15.529 -14.077 -12.968 1.00 83.38 93 ALA A C 1
ATOM 699 O O . ALA A 1 93 ? 16.546 -13.829 -13.607 1.00 83.38 93 ALA A O 1
ATOM 700 N N . HIS A 1 94 ? 14.346 -14.249 -13.561 1.00 85.44 94 HIS A N 1
ATOM 701 C CA . HIS A 1 94 ? 14.138 -14.190 -15.008 1.00 85.44 94 HIS A CA 1
ATOM 702 C C . HIS A 1 94 ? 13.550 -12.849 -15.475 1.00 85.44 94 HIS A C 1
ATOM 704 O O . HIS A 1 94 ? 13.187 -12.700 -16.643 1.00 85.44 94 HIS A O 1
ATOM 710 N N . TRP A 1 95 ? 13.402 -11.867 -14.581 1.00 85.69 95 TRP A N 1
ATOM 711 C CA . TRP A 1 95 ? 12.837 -10.568 -14.936 1.00 85.69 95 TRP A CA 1
ATOM 712 C C . TRP A 1 95 ? 13.870 -9.700 -15.651 1.00 85.69 95 TRP A C 1
ATOM 714 O O . TRP A 1 95 ? 14.972 -9.473 -15.151 1.00 85.69 95 TRP A O 1
ATOM 724 N N . LYS A 1 96 ? 13.490 -9.154 -16.811 1.00 82.69 96 LYS A N 1
ATOM 725 C CA . LYS A 1 96 ? 14.299 -8.136 -17.488 1.00 82.69 96 LYS A CA 1
ATOM 726 C C . LYS A 1 96 ? 14.254 -6.823 -16.683 1.00 82.69 96 LYS A C 1
ATOM 728 O O . LYS A 1 96 ? 13.164 -6.451 -16.243 1.00 82.69 96 LYS A O 1
ATOM 733 N N . PRO A 1 97 ? 15.376 -6.101 -16.491 1.00 78.88 97 PRO A N 1
ATOM 734 C CA . PRO A 1 97 ? 15.419 -4.891 -15.653 1.00 78.88 97 PRO A CA 1
ATOM 735 C C . PRO A 1 97 ? 14.463 -3.762 -16.072 1.00 78.88 97 PRO A C 1
ATOM 737 O O . PRO A 1 97 ? 14.065 -2.939 -15.250 1.00 78.88 97 PRO A O 1
ATOM 740 N N . ASP A 1 98 ? 14.122 -3.716 -17.352 1.00 81.56 98 ASP A N 1
ATOM 741 C CA . ASP A 1 98 ? 13.264 -2.747 -18.027 1.00 81.56 98 ASP A CA 1
ATOM 742 C C . ASP A 1 98 ? 11.802 -3.212 -18.160 1.00 81.56 98 ASP A C 1
ATOM 744 O O . ASP A 1 98 ? 10.949 -2.448 -18.619 1.00 81.56 98 ASP A O 1
ATOM 748 N N . MET A 1 99 ? 11.480 -4.434 -17.718 1.00 83.12 99 MET A N 1
ATOM 749 C CA . MET A 1 99 ? 10.121 -4.970 -17.759 1.00 83.12 99 MET A CA 1
ATOM 750 C C . MET A 1 99 ? 9.197 -4.190 -16.806 1.00 83.12 99 MET A C 1
ATOM 752 O O . MET A 1 99 ? 9.434 -4.159 -15.594 1.00 83.12 99 MET A O 1
ATOM 756 N N . PRO A 1 100 ? 8.101 -3.585 -17.304 1.00 86.25 100 PRO A N 1
ATOM 757 C CA . PRO A 1 100 ? 7.135 -2.942 -16.432 1.00 86.25 100 PRO A CA 1
ATOM 758 C C . PRO A 1 100 ? 6.376 -4.005 -15.637 1.00 86.25 100 PRO A C 1
ATOM 760 O O . PRO A 1 100 ? 5.552 -4.734 -16.200 1.00 86.25 100 PRO A O 1
ATOM 763 N N . LEU A 1 101 ? 6.618 -4.042 -14.321 1.00 86.38 101 LEU A N 1
ATOM 764 C CA . LEU A 1 101 ? 5.933 -4.960 -13.411 1.00 86.38 101 LEU A CA 1
ATOM 765 C C . LEU A 1 101 ? 4.415 -4.770 -13.523 1.00 86.38 101 LEU A C 1
ATOM 767 O O . LEU A 1 101 ? 3.706 -5.677 -13.933 1.00 86.38 101 LEU A O 1
ATOM 771 N N . LEU A 1 102 ? 3.914 -3.554 -13.304 1.00 89.38 102 LEU A N 1
ATOM 772 C CA . LEU A 1 102 ? 2.521 -3.198 -13.592 1.00 89.38 102 LEU A CA 1
ATOM 773 C C . LEU A 1 102 ? 2.455 -2.438 -14.916 1.00 89.38 102 LEU A C 1
ATOM 775 O O . LEU A 1 102 ? 2.930 -1.303 -14.996 1.00 89.38 102 LEU A O 1
ATOM 779 N N . ALA A 1 103 ? 1.885 -3.054 -15.948 1.00 89.81 103 ALA A N 1
ATOM 780 C CA . ALA A 1 103 ? 1.818 -2.492 -17.292 1.00 89.81 103 ALA A CA 1
ATOM 781 C C . ALA A 1 103 ? 0.421 -1.965 -17.639 1.00 89.81 103 ALA A C 1
ATOM 783 O O . ALA A 1 103 ? -0.570 -2.254 -16.967 1.00 89.81 103 ALA A O 1
ATOM 784 N N . ASN A 1 104 ? 0.346 -1.164 -18.700 1.00 89.75 104 ASN A N 1
ATOM 785 C CA . ASN A 1 104 ? -0.917 -0.857 -19.363 1.00 89.75 104 ASN A CA 1
ATOM 786 C C . ASN A 1 104 ? -1.513 -2.110 -20.038 1.00 89.75 104 ASN A C 1
ATOM 788 O O . ASN A 1 104 ? -0.897 -3.173 -20.069 1.00 89.75 104 ASN A O 1
ATOM 792 N N . LEU A 1 105 ? -2.713 -1.975 -20.612 1.00 87.12 105 LEU A N 1
ATOM 793 C CA . LEU A 1 105 ? -3.414 -3.091 -21.264 1.00 87.12 105 LEU A CA 1
ATOM 794 C C . LEU A 1 105 ? -2.637 -3.678 -22.452 1.00 87.12 105 LEU A C 1
ATOM 796 O O . LEU A 1 105 ? -2.744 -4.866 -22.717 1.00 87.12 105 LEU A O 1
ATOM 800 N N . GLN A 1 106 ? -1.837 -2.860 -23.139 1.00 85.69 106 GLN A N 1
ATOM 801 C CA . GLN A 1 106 ? -0.975 -3.298 -24.237 1.00 85.69 106 GLN A CA 1
ATOM 802 C C . GLN A 1 106 ? 0.270 -4.057 -23.750 1.00 85.69 106 GLN A C 1
ATOM 804 O O . GLN A 1 106 ? 0.964 -4.671 -24.551 1.00 85.69 106 GLN A O 1
ATOM 809 N N . GLY A 1 107 ? 0.591 -3.997 -22.454 1.00 83.00 107 GLY A N 1
ATOM 810 C CA . GLY A 1 107 ? 1.726 -4.699 -21.861 1.00 83.00 107 GLY A CA 1
ATOM 811 C C . GLY A 1 107 ? 3.101 -4.095 -22.167 1.00 83.00 107 GLY A C 1
ATOM 812 O O . GLY A 1 107 ? 4.101 -4.654 -21.721 1.00 83.00 107 GLY A O 1
ATOM 813 N N . THR A 1 108 ? 3.170 -2.977 -22.892 1.00 82.44 108 THR 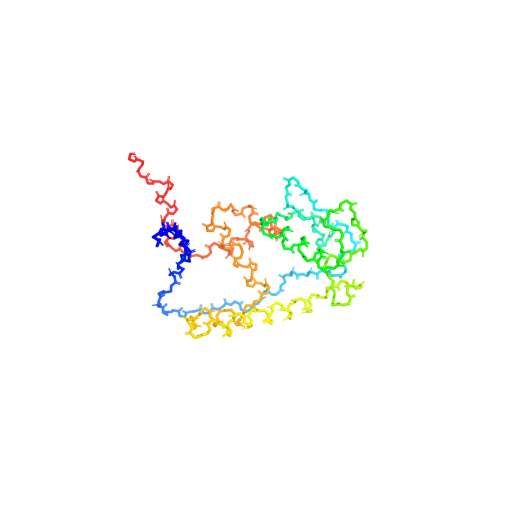A N 1
ATOM 814 C CA . THR A 1 108 ? 4.423 -2.407 -23.417 1.00 82.44 108 THR A CA 1
ATOM 815 C C . THR A 1 108 ? 5.059 -1.374 -22.497 1.00 82.44 108 THR A C 1
ATOM 817 O O . THR A 1 108 ? 6.279 -1.244 -22.463 1.00 82.44 108 THR A O 1
ATOM 820 N N . VAL A 1 109 ? 4.254 -0.638 -21.730 1.00 88.81 109 VAL A N 1
ATOM 821 C CA . VAL A 1 109 ? 4.730 0.429 -20.838 1.00 88.81 109 VAL A CA 1
ATOM 822 C C . VAL A 1 109 ? 4.092 0.315 -19.463 1.00 88.81 109 VAL A C 1
ATOM 824 O O . VAL A 1 109 ? 3.019 -0.266 -19.301 1.00 88.81 109 VAL A O 1
ATOM 827 N N . ALA A 1 110 ? 4.749 0.889 -18.455 1.00 90.00 110 ALA A N 1
ATOM 828 C CA . ALA A 1 110 ? 4.226 0.911 -17.095 1.00 90.00 110 ALA A CA 1
ATOM 829 C C . ALA A 1 110 ? 2.874 1.640 -17.018 1.00 90.00 110 ALA A C 1
ATOM 831 O O . ALA A 1 110 ? 2.675 2.681 -17.651 1.00 90.00 110 ALA A O 1
ATOM 832 N N . ILE A 1 111 ? 1.957 1.120 -16.199 1.00 91.81 111 ILE A N 1
ATOM 833 C CA . ILE A 1 111 ? 0.695 1.801 -15.907 1.00 91.81 111 ILE A CA 1
ATOM 834 C C . ILE A 1 111 ? 0.974 3.148 -15.235 1.00 91.81 111 ILE A C 1
ATOM 836 O O . ILE A 1 111 ? 1.837 3.278 -14.361 1.00 91.81 111 ILE A O 1
ATOM 840 N N . THR A 1 112 ? 0.226 4.175 -15.633 1.00 90.31 112 THR A N 1
ATOM 841 C CA . THR A 1 112 ? 0.347 5.491 -15.013 1.00 90.31 112 THR A CA 1
ATOM 842 C C . THR A 1 112 ? -0.409 5.542 -13.688 1.00 90.31 112 THR A C 1
ATOM 844 O O . THR A 1 112 ? -1.440 4.895 -13.503 1.00 90.31 112 THR A O 1
ATOM 847 N N . THR A 1 113 ? 0.066 6.362 -12.757 1.00 88.81 113 THR A N 1
ATOM 848 C CA . THR A 1 113 ? -0.573 6.545 -11.444 1.00 88.81 113 THR A CA 1
ATOM 849 C C . THR A 1 113 ? -2.018 7.037 -11.531 1.00 88.81 113 THR A C 1
ATOM 851 O O . THR A 1 113 ? -2.860 6.484 -10.821 1.00 88.81 113 THR A O 1
ATOM 854 N N . PRO A 1 114 ? -2.363 8.014 -12.399 1.00 91.69 114 PRO A N 1
ATOM 855 C CA . PRO A 1 114 ? -3.757 8.393 -12.607 1.00 91.69 114 PRO A CA 1
ATOM 856 C C . PRO A 1 114 ? -4.597 7.216 -13.102 1.00 91.69 114 PRO A C 1
ATOM 858 O O . PRO A 1 114 ? -5.661 6.962 -12.545 1.00 91.69 114 PRO A O 1
ATOM 861 N N . ARG A 1 115 ? -4.084 6.433 -14.064 1.00 93.06 115 ARG A N 1
ATOM 862 C CA . ARG A 1 115 ? -4.811 5.281 -14.600 1.00 93.06 115 ARG A CA 1
ATOM 863 C C . ARG A 1 115 ? -5.041 4.206 -13.545 1.00 93.06 115 ARG A C 1
ATOM 865 O O . ARG A 1 115 ? -6.157 3.714 -13.434 1.00 93.06 115 ARG A O 1
ATOM 872 N N . LEU A 1 116 ? -4.024 3.869 -12.754 1.00 91.44 116 LEU A N 1
ATOM 873 C CA . LEU A 1 116 ? -4.156 2.905 -11.661 1.00 91.44 116 LEU A CA 1
ATOM 874 C C . LEU A 1 116 ? -5.193 3.369 -10.630 1.00 91.44 116 LEU A C 1
ATOM 876 O O . LEU A 1 116 ? -6.035 2.585 -10.201 1.00 91.44 116 LEU A O 1
ATOM 880 N N . ARG A 1 117 ? -5.181 4.656 -10.269 1.00 92.19 117 ARG A N 1
ATOM 881 C CA . ARG A 1 117 ? -6.190 5.245 -9.379 1.00 92.19 117 ARG A CA 1
ATOM 882 C C . ARG A 1 117 ? -7.599 5.114 -9.961 1.00 92.19 117 ARG A C 1
ATOM 884 O O . ARG A 1 117 ? -8.522 4.799 -9.218 1.00 92.19 117 ARG A O 1
ATOM 891 N N . ASP A 1 118 ? -7.772 5.351 -11.257 1.00 93.50 118 ASP A N 1
ATOM 892 C CA . ASP A 1 118 ? -9.083 5.269 -11.903 1.00 93.50 118 ASP A CA 1
ATOM 893 C C . ASP A 1 118 ? -9.574 3.813 -12.006 1.00 93.50 118 ASP A C 1
ATOM 895 O O . ASP A 1 118 ? -10.752 3.548 -11.769 1.00 93.50 118 ASP A O 1
ATOM 899 N N . VAL A 1 119 ? -8.670 2.858 -12.259 1.00 93.81 119 VAL A N 1
ATOM 900 C CA . VAL A 1 119 ? -8.963 1.414 -12.195 1.00 93.81 119 VAL A CA 1
ATOM 901 C C . VAL A 1 119 ? -9.424 1.014 -10.792 1.00 93.81 119 VAL A C 1
ATOM 903 O O . VAL A 1 119 ? -10.463 0.371 -10.661 1.00 93.81 119 VAL A O 1
ATOM 906 N N . LEU A 1 120 ? -8.711 1.442 -9.746 1.00 93.69 120 LEU A N 1
ATOM 907 C CA . LEU A 1 120 ? -9.080 1.149 -8.357 1.00 93.69 120 LEU A CA 1
ATOM 908 C C . LEU A 1 120 ? -10.434 1.761 -7.979 1.00 93.69 120 LEU A C 1
ATOM 910 O O . LEU A 1 120 ? -11.266 1.080 -7.390 1.00 93.69 120 LEU A O 1
ATOM 914 N N . ARG A 1 121 ? -10.697 3.018 -8.359 1.00 94.12 121 ARG A N 1
ATOM 915 C CA . ARG A 1 121 ? -12.011 3.649 -8.135 1.00 94.12 121 ARG A CA 1
ATOM 916 C C . ARG A 1 121 ? -13.133 2.880 -8.821 1.00 94.12 121 ARG A C 1
ATOM 918 O O . ARG A 1 121 ? -14.174 2.655 -8.216 1.00 94.12 121 ARG A O 1
ATOM 925 N N . ARG A 1 122 ? -12.922 2.462 -10.074 1.00 95.69 122 ARG A N 1
ATOM 926 C CA . ARG A 1 122 ? -13.908 1.659 -10.804 1.00 95.69 122 ARG A CA 1
ATOM 927 C C . ARG A 1 122 ? -14.165 0.329 -10.098 1.00 9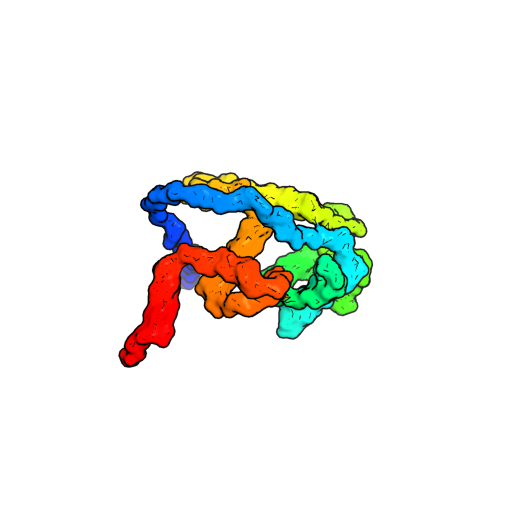5.69 122 ARG A C 1
ATOM 929 O O . ARG A 1 122 ? -15.325 -0.034 -9.959 1.00 95.69 122 ARG A O 1
ATOM 936 N N . PHE A 1 123 ? -13.116 -0.365 -9.654 1.00 95.88 123 PHE A N 1
ATOM 937 C CA . PHE A 1 123 ? -13.238 -1.616 -8.901 1.00 95.88 123 PHE A CA 1
ATOM 938 C C . PHE A 1 123 ? -14.106 -1.441 -7.650 1.00 95.88 123 PHE A C 1
ATOM 940 O O . PHE A 1 123 ? -15.069 -2.178 -7.471 1.00 95.88 123 PHE A O 1
ATOM 947 N N . PHE A 1 124 ? -13.823 -0.431 -6.825 1.00 96.06 124 PHE A N 1
ATOM 948 C CA . PHE A 1 124 ? -14.597 -0.208 -5.605 1.00 96.06 124 PHE A CA 1
ATOM 949 C C . PHE A 1 124 ? -16.040 0.208 -5.862 1.00 96.06 124 PHE A C 1
ATOM 951 O O . PHE A 1 124 ? -16.917 -0.201 -5.111 1.00 96.06 124 PHE A O 1
ATOM 958 N N . ARG A 1 125 ? -16.302 0.969 -6.929 1.00 96.50 125 ARG A N 1
ATOM 959 C CA . ARG A 1 125 ? -17.676 1.281 -7.329 1.00 96.50 125 ARG A CA 1
ATOM 960 C C . ARG A 1 125 ? -18.442 0.017 -7.719 1.00 96.50 125 ARG A C 1
ATOM 962 O O . ARG A 1 125 ? -19.532 -0.184 -7.222 1.00 96.50 125 ARG A O 1
ATOM 969 N N . LEU A 1 126 ? -17.840 -0.863 -8.524 1.00 97.88 126 LEU A N 1
ATOM 970 C CA . LEU A 1 126 ? -18.467 -2.142 -8.882 1.00 97.88 126 LEU A CA 1
ATOM 971 C C . LEU A 1 126 ? -18.733 -3.015 -7.647 1.00 97.88 126 LEU A C 1
ATOM 973 O O . LEU A 1 126 ? -19.772 -3.657 -7.565 1.00 97.88 126 LEU A O 1
ATOM 977 N N . ALA A 1 127 ? -17.807 -3.026 -6.686 1.00 96.69 127 ALA A N 1
ATOM 978 C CA . ALA A 1 127 ? -18.002 -3.733 -5.425 1.00 96.69 127 ALA A CA 1
ATOM 979 C C . ALA A 1 127 ? -19.124 -3.112 -4.576 1.00 96.69 127 ALA A C 1
ATOM 981 O O . ALA A 1 127 ? -19.881 -3.855 -3.969 1.00 96.69 127 ALA A O 1
ATOM 982 N N . ALA A 1 128 ? -19.240 -1.779 -4.548 1.00 96.94 128 ALA A N 1
ATOM 983 C CA . ALA A 1 128 ? -20.330 -1.075 -3.874 1.00 96.94 128 ALA A CA 1
ATOM 984 C C . ALA A 1 128 ? -21.685 -1.423 -4.500 1.00 96.94 128 ALA A C 1
ATOM 986 O O . ALA A 1 128 ? -22.578 -1.869 -3.788 1.00 96.94 128 ALA A O 1
ATOM 987 N N . ASP A 1 129 ? -21.791 -1.316 -5.828 1.00 97.69 129 ASP A N 1
ATOM 988 C CA . ASP A 1 129 ? -23.009 -1.628 -6.580 1.00 97.69 129 ASP A CA 1
ATOM 989 C C . ASP A 1 129 ? -23.472 -3.075 -6.313 1.00 97.69 129 ASP A C 1
ATOM 991 O O . ASP A 1 129 ? -24.663 -3.332 -6.154 1.00 97.69 129 ASP A O 1
ATOM 995 N N . ALA A 1 130 ? -22.530 -4.021 -6.209 1.00 97.62 130 ALA A N 1
ATOM 996 C CA . ALA A 1 130 ? -22.821 -5.435 -5.974 1.00 97.62 130 ALA A CA 1
ATOM 997 C C . ALA A 1 130 ? -23.374 -5.749 -4.574 1.00 97.62 130 ALA A C 1
ATOM 999 O O . ALA A 1 130 ? -24.021 -6.779 -4.413 1.00 97.62 130 ALA A O 1
ATOM 1000 N N . ILE A 1 131 ? -23.111 -4.903 -3.571 1.00 97.25 131 ILE A N 1
ATOM 1001 C CA . ILE A 1 131 ? -23.535 -5.135 -2.178 1.00 97.25 131 ILE A CA 1
ATOM 1002 C C . ILE A 1 131 ? -24.564 -4.114 -1.685 1.00 97.25 131 ILE A C 1
ATOM 1004 O O . ILE A 1 131 ? -24.955 -4.168 -0.523 1.00 97.25 131 ILE A O 1
ATOM 1008 N N . GLU A 1 132 ? -24.976 -3.161 -2.526 1.00 96.69 132 GLU A N 1
ATOM 1009 C CA . GLU A 1 132 ? -25.841 -2.040 -2.132 1.00 96.69 132 GLU A CA 1
ATOM 1010 C C . GLU A 1 132 ? -27.152 -2.520 -1.502 1.00 96.69 132 GLU A C 1
ATOM 1012 O O . GLU A 1 132 ? -27.593 -1.956 -0.507 1.00 96.69 132 GLU A O 1
ATOM 1017 N N . THR A 1 133 ? -27.742 -3.596 -2.033 1.00 96.94 133 THR A N 1
ATOM 1018 C CA . THR A 1 133 ? -29.005 -4.148 -1.512 1.00 96.94 133 THR A CA 1
ATOM 1019 C C . THR A 1 133 ? -28.823 -4.811 -0.145 1.00 96.94 133 THR A C 1
ATOM 1021 O O . THR A 1 133 ? -29.657 -4.628 0.738 1.00 96.94 133 THR A O 1
ATOM 1024 N N . ASP A 1 134 ? -27.721 -5.539 0.049 1.00 97.19 134 ASP A N 1
ATOM 1025 C CA . ASP A 1 134 ? -27.488 -6.332 1.261 1.00 97.19 134 ASP A CA 1
ATOM 1026 C C . ASP A 1 134 ? -26.882 -5.500 2.399 1.00 97.19 134 ASP A C 1
ATOM 1028 O O . ASP A 1 134 ? -27.137 -5.757 3.576 1.00 97.19 134 ASP A O 1
ATOM 1032 N N . HIS A 1 135 ? -26.049 -4.507 2.071 1.00 95.88 135 HIS A N 1
ATOM 1033 C CA . HIS A 1 135 ? -25.320 -3.722 3.064 1.00 95.88 135 HIS A CA 1
ATOM 1034 C C . HIS A 1 135 ? -25.091 -2.250 2.644 1.00 95.88 135 HIS A C 1
ATOM 1036 O O . HIS A 1 135 ? -23.936 -1.814 2.509 1.00 95.88 135 HIS A O 1
ATOM 1042 N N . PRO A 1 136 ? -26.153 -1.420 2.559 1.00 94.75 136 PRO A N 1
ATOM 1043 C CA . PRO A 1 136 ? -26.067 -0.029 2.085 1.00 94.75 136 PRO A CA 1
ATOM 1044 C C . PRO A 1 136 ? -24.997 0.842 2.784 1.00 94.75 136 PRO A C 1
ATOM 1046 O O . PRO A 1 136 ? -24.259 1.571 2.113 1.00 94.75 136 PRO A O 1
ATOM 1049 N N . PRO A 1 137 ? -24.792 0.758 4.121 1.00 95.00 137 PRO A N 1
ATOM 1050 C CA . PRO A 1 137 ? -23.754 1.553 4.785 1.00 95.00 137 PRO A CA 1
ATOM 1051 C C . PRO A 1 137 ? -22.324 1.215 4.337 1.00 95.00 137 PRO A C 1
ATOM 1053 O O . PRO A 1 137 ? -21.453 2.088 4.318 1.00 95.00 137 PRO A O 1
ATOM 1056 N N . LEU A 1 138 ? -22.059 -0.051 4.000 1.00 91.50 138 LEU A N 1
ATOM 1057 C CA . LEU A 1 138 ? -20.747 -0.493 3.533 1.00 91.50 138 LEU A CA 1
ATOM 1058 C C . LEU A 1 138 ? -20.564 -0.127 2.062 1.00 91.50 138 LEU A C 1
ATOM 1060 O O . LEU A 1 138 ? -19.497 0.361 1.691 1.00 91.50 138 LEU A O 1
ATOM 1064 N N . ALA A 1 139 ? -21.614 -0.278 1.257 1.00 95.19 139 ALA A N 1
ATOM 1065 C CA . ALA A 1 139 ? -21.625 0.135 -0.138 1.00 95.19 139 ALA A CA 1
ATOM 1066 C C . ALA A 1 139 ? -21.279 1.626 -0.290 1.00 95.19 139 ALA A C 1
ATOM 1068 O O . ALA A 1 139 ? -20.355 1.975 -1.027 1.00 95.19 139 ALA A O 1
ATOM 1069 N N . ASN A 1 140 ? -21.882 2.504 0.522 1.00 94.06 140 ASN A N 1
ATOM 1070 C CA . ASN A 1 140 ? -21.545 3.931 0.534 1.00 94.06 140 ASN A CA 1
ATOM 1071 C C . ASN A 1 140 ? -20.058 4.190 0.846 1.00 94.06 140 ASN A C 1
ATOM 1073 O O . ASN A 1 140 ? -19.403 5.003 0.183 1.00 94.06 140 ASN A O 1
ATOM 1077 N N . LYS A 1 141 ? -19.496 3.472 1.832 1.00 91.94 141 LYS A N 1
ATOM 1078 C CA . LYS A 1 141 ? -18.067 3.563 2.177 1.00 91.94 141 LYS A CA 1
ATOM 1079 C C . LYS A 1 141 ? -17.187 3.119 1.004 1.00 91.94 141 LYS A C 1
ATOM 1081 O O . LYS A 1 141 ? -16.234 3.825 0.668 1.00 91.94 141 LYS A O 1
ATOM 1086 N N . LEU A 1 142 ? -17.517 1.999 0.357 1.00 93.75 142 LEU A N 1
ATOM 1087 C CA . LEU A 1 142 ? -16.792 1.490 -0.812 1.00 93.75 142 LEU A CA 1
ATOM 1088 C C . LEU A 1 142 ? -16.889 2.444 -2.008 1.00 93.75 142 LEU A C 1
ATOM 1090 O O . LEU A 1 142 ? -15.876 2.718 -2.646 1.00 93.75 142 LEU A O 1
ATOM 1094 N N . GLY A 1 143 ? -18.051 3.046 -2.265 1.00 93.56 143 GLY A N 1
ATOM 1095 C CA . GLY A 1 143 ? -18.237 4.010 -3.356 1.00 93.56 143 GLY A CA 1
ATOM 1096 C C . GLY A 1 143 ? -17.323 5.240 -3.260 1.00 93.56 143 GLY A C 1
ATOM 1097 O O . GLY A 1 143 ? -17.012 5.876 -4.269 1.00 93.56 143 GLY A O 1
ATOM 1098 N N . ARG A 1 144 ? -16.828 5.555 -2.056 1.00 91.50 144 ARG A N 1
ATOM 1099 C CA . ARG A 1 144 ? -15.903 6.668 -1.778 1.00 91.50 144 ARG A CA 1
ATOM 1100 C C . ARG A 1 144 ? -14.445 6.223 -1.619 1.00 91.50 144 ARG A C 1
ATOM 1102 O O . ARG A 1 144 ? -13.580 7.055 -1.330 1.00 91.50 144 ARG A O 1
ATOM 1109 N N . ALA A 1 145 ? -14.154 4.936 -1.797 1.00 91.62 145 ALA A N 1
ATOM 1110 C CA . ALA A 1 145 ? -12.831 4.377 -1.584 1.00 91.62 145 ALA A CA 1
ATOM 1111 C C . ALA A 1 145 ? -11.786 4.968 -2.544 1.00 91.62 145 ALA A C 1
ATOM 1113 O O . ALA A 1 145 ? -11.997 5.181 -3.741 1.00 91.62 145 ALA A O 1
ATOM 1114 N N . THR A 1 146 ? -10.599 5.219 -1.999 1.00 89.88 146 THR A N 1
ATOM 1115 C CA . THR A 1 146 ? -9.440 5.742 -2.728 1.00 89.88 146 THR A CA 1
ATOM 1116 C C . THR A 1 146 ? -8.176 4.981 -2.327 1.00 89.88 146 THR A C 1
ATOM 1118 O O . THR A 1 146 ? -8.165 4.321 -1.287 1.00 89.88 146 THR A O 1
ATOM 1121 N N . PRO A 1 147 ? -7.062 5.111 -3.072 1.00 88.06 147 PRO A N 1
ATOM 1122 C CA . PRO A 1 147 ? -5.791 4.520 -2.647 1.00 88.06 147 PRO A CA 1
ATOM 1123 C C . PRO A 1 147 ? -5.325 4.993 -1.259 1.00 88.06 147 PRO A C 1
ATOM 1125 O O . PRO A 1 147 ? -4.679 4.242 -0.534 1.00 88.06 147 PRO A O 1
ATOM 1128 N N . HIS A 1 148 ? -5.660 6.229 -0.867 1.00 85.25 148 HIS A N 1
ATOM 1129 C CA . HIS A 1 148 ? -5.359 6.725 0.477 1.00 85.25 148 HIS A CA 1
ATOM 1130 C C . HIS A 1 148 ? -6.211 6.026 1.543 1.00 85.25 148 HIS A C 1
ATOM 1132 O O . HIS A 1 148 ? -5.670 5.602 2.559 1.00 85.25 148 HIS A O 1
ATOM 1138 N N . TRP A 1 149 ? -7.505 5.832 1.273 1.00 89.38 149 TRP A N 1
ATOM 1139 C CA . TRP A 1 149 ? -8.383 5.044 2.139 1.00 89.38 149 TRP A CA 1
ATOM 1140 C C . TRP A 1 149 ? -7.861 3.611 2.308 1.00 89.38 149 TRP A C 1
ATOM 1142 O O . TRP A 1 149 ? -7.702 3.165 3.435 1.00 89.38 149 TRP A O 1
ATOM 1152 N N . MET A 1 150 ? -7.454 2.935 1.224 1.00 88.94 150 MET A N 1
ATOM 1153 C CA . MET A 1 150 ? -6.852 1.593 1.307 1.00 88.94 150 MET A CA 1
ATOM 1154 C C . MET A 1 150 ? -5.612 1.556 2.205 1.00 88.94 150 MET A C 1
ATOM 1156 O O . MET A 1 150 ? -5.445 0.634 3.000 1.00 88.94 150 MET A O 1
ATOM 1160 N N . ARG A 1 151 ? -4.732 2.559 2.086 1.00 87.69 151 ARG A N 1
ATOM 1161 C CA . ARG A 1 151 ? -3.541 2.672 2.936 1.00 87.69 151 ARG A CA 1
ATOM 1162 C C . ARG A 1 151 ? -3.922 2.831 4.404 1.00 87.69 151 ARG A C 1
ATOM 1164 O O . ARG A 1 151 ? -3.295 2.202 5.251 1.00 87.69 151 ARG A O 1
ATOM 1171 N N . HIS A 1 152 ? -4.923 3.660 4.685 1.00 86.25 152 HIS A N 1
ATOM 1172 C CA . HIS A 1 152 ? -5.424 3.864 6.036 1.00 86.25 152 HIS A CA 1
ATOM 1173 C C . HIS A 1 152 ? -6.001 2.567 6.602 1.00 86.25 152 HIS A C 1
ATOM 1175 O O . HIS A 1 152 ? -5.583 2.133 7.669 1.00 86.25 152 HIS A O 1
ATOM 1181 N N . THR A 1 153 ? -6.881 1.896 5.856 1.00 86.69 153 THR A N 1
ATOM 1182 C CA . THR A 1 153 ? -7.463 0.609 6.252 1.00 86.69 153 THR A CA 1
ATOM 1183 C C . THR A 1 153 ? -6.384 -0.438 6.513 1.00 86.69 153 THR A C 1
ATOM 1185 O O . THR A 1 153 ? -6.431 -1.112 7.534 1.00 86.69 153 THR A O 1
ATOM 1188 N N . HIS A 1 154 ? -5.367 -0.541 5.650 1.00 87.12 154 HIS A N 1
ATOM 1189 C CA . HIS A 1 154 ? -4.239 -1.450 5.863 1.00 87.12 154 HIS A CA 1
ATOM 1190 C C . HIS A 1 154 ? -3.475 -1.137 7.160 1.00 87.12 154 HIS A C 1
ATOM 1192 O O . HIS A 1 154 ? -3.132 -2.050 7.905 1.00 87.12 154 HIS A O 1
ATOM 1198 N N . ALA A 1 155 ? -3.205 0.141 7.437 1.00 88.62 155 ALA A N 1
ATOM 1199 C CA . ALA A 1 155 ? -2.484 0.562 8.635 1.00 88.62 155 ALA A CA 1
ATOM 1200 C C . ALA A 1 155 ? -3.275 0.268 9.918 1.00 88.62 155 ALA A C 1
ATOM 1202 O O . ALA A 1 155 ? -2.748 -0.374 10.824 1.00 88.62 155 ALA A O 1
ATOM 1203 N N . THR A 1 156 ? -4.542 0.688 9.968 1.00 86.19 156 THR A N 1
ATOM 1204 C CA . THR A 1 156 ? -5.428 0.462 11.116 1.00 86.19 156 THR A CA 1
ATOM 1205 C C . THR A 1 156 ? -5.658 -1.029 11.350 1.00 86.19 156 THR A C 1
ATOM 1207 O O . THR A 1 156 ? -5.527 -1.488 12.479 1.00 86.19 156 THR A O 1
ATOM 1210 N N . GLN A 1 157 ? -5.898 -1.816 10.293 1.00 86.62 157 GLN A N 1
ATOM 1211 C CA . GLN A 1 157 ? -6.078 -3.263 10.429 1.00 86.62 157 GLN A CA 1
ATOM 1212 C C . GLN A 1 157 ? -4.806 -3.952 10.934 1.00 86.62 157 GLN A C 1
ATOM 1214 O O . GLN A 1 157 ? -4.892 -4.838 11.777 1.00 86.62 157 GLN A O 1
ATOM 1219 N N . ALA A 1 158 ? -3.622 -3.555 10.458 1.00 87.81 158 ALA A N 1
ATOM 1220 C CA . ALA A 1 158 ? -2.367 -4.125 10.943 1.00 87.81 158 ALA A CA 1
ATOM 1221 C C . ALA A 1 158 ? -2.170 -3.870 12.447 1.00 87.81 158 ALA A C 1
ATOM 1223 O O . ALA A 1 158 ? -1.794 -4.789 13.173 1.00 87.81 158 ALA A O 1
ATOM 1224 N N . LEU A 1 159 ? -2.470 -2.655 12.922 1.00 87.56 159 LEU A N 1
ATOM 1225 C CA . LEU A 1 159 ? -2.424 -2.317 14.350 1.00 87.56 159 LEU A CA 1
ATOM 1226 C C . LEU A 1 159 ? -3.462 -3.113 15.153 1.00 87.56 159 LEU A C 1
ATOM 1228 O O . LEU A 1 159 ? -3.135 -3.649 16.208 1.00 87.56 159 LEU A O 1
ATOM 1232 N N . ALA A 1 160 ? -4.685 -3.252 14.632 1.00 83.94 160 ALA A N 1
ATOM 1233 C CA . ALA A 1 160 ? -5.737 -4.049 15.261 1.00 83.94 160 ALA A CA 1
ATOM 1234 C C . ALA A 1 160 ? -5.372 -5.535 15.392 1.00 83.94 160 ALA A C 1
ATOM 1236 O O . ALA A 1 160 ? -5.760 -6.181 16.359 1.00 83.94 160 ALA A O 1
ATOM 1237 N N . GLN A 1 161 ? -4.572 -6.060 14.462 1.00 86.00 161 GLN A N 1
ATOM 1238 C CA . GLN A 1 161 ? -4.042 -7.428 14.487 1.00 86.00 161 GLN A CA 1
ATOM 1239 C C . GLN A 1 161 ? -2.729 -7.560 15.287 1.00 86.00 161 GLN A C 1
ATOM 1241 O O . GLN A 1 161 ? -2.054 -8.584 15.204 1.00 86.00 161 GLN A O 1
ATOM 1246 N N . GLY A 1 162 ? -2.341 -6.534 16.053 1.00 85.81 162 GLY A N 1
ATOM 1247 C CA . GLY A 1 162 ? -1.205 -6.588 16.977 1.00 85.81 162 GLY A CA 1
ATOM 1248 C C . GLY A 1 162 ? 0.153 -6.215 16.378 1.00 85.81 162 GLY A C 1
ATOM 1249 O O . GLY A 1 162 ? 1.176 -6.375 17.045 1.00 85.81 162 GLY A O 1
ATOM 1250 N N . ALA A 1 163 ? 0.213 -5.696 15.146 1.00 88.25 163 ALA A N 1
ATOM 1251 C CA . ALA A 1 163 ? 1.462 -5.148 14.625 1.00 88.25 163 ALA A CA 1
ATOM 1252 C C . ALA A 1 163 ? 1.891 -3.918 15.439 1.00 88.25 163 ALA A C 1
ATOM 1254 O O . ALA A 1 163 ? 1.076 -3.075 15.811 1.00 88.25 163 ALA A O 1
ATOM 1255 N N . THR A 1 164 ? 3.194 -3.770 15.676 1.00 90.56 164 THR A N 1
ATOM 1256 C CA . THR A 1 164 ? 3.709 -2.599 16.394 1.00 90.56 164 THR A CA 1
ATOM 1257 C C . THR A 1 164 ? 3.644 -1.340 15.527 1.00 90.56 164 THR A C 1
ATOM 1259 O O . THR A 1 164 ? 3.800 -1.388 14.302 1.00 90.56 164 THR A O 1
ATOM 1262 N N . LEU A 1 165 ? 3.506 -0.174 16.166 1.00 89.06 165 LEU A N 1
ATOM 1263 C CA . LEU A 1 165 ? 3.497 1.117 15.468 1.00 89.06 165 LEU A CA 1
ATOM 1264 C C . LEU A 1 165 ? 4.778 1.353 14.648 1.00 89.06 165 LEU A C 1
ATOM 1266 O O . LEU A 1 165 ? 4.724 1.938 13.567 1.00 89.06 165 LEU A O 1
ATOM 1270 N N . THR A 1 166 ? 5.926 0.865 15.129 1.00 89.69 166 THR A N 1
ATOM 1271 C CA . THR A 1 166 ? 7.207 0.923 14.407 1.00 89.69 166 THR A CA 1
ATOM 1272 C C . THR A 1 166 ? 7.189 0.062 13.147 1.00 89.69 166 THR A C 1
ATOM 1274 O O . THR A 1 166 ? 7.595 0.538 12.089 1.00 89.69 166 THR A O 1
ATOM 1277 N N . THR A 1 167 ? 6.629 -1.149 13.220 1.00 89.62 167 THR A N 1
ATOM 1278 C CA . THR A 1 167 ? 6.460 -2.033 12.056 1.00 89.62 167 THR A CA 1
ATOM 1279 C C . THR A 1 167 ? 5.580 -1.378 10.998 1.00 89.62 167 THR A C 1
ATOM 1281 O O . THR A 1 167 ? 5.937 -1.346 9.821 1.00 89.62 167 THR A O 1
ATOM 1284 N N . VAL A 1 168 ? 4.446 -0.800 11.408 1.00 88.94 168 VAL A N 1
ATOM 1285 C CA . VAL A 1 168 ? 3.537 -0.105 10.488 1.00 88.94 168 VAL A CA 1
ATOM 1286 C C . VAL A 1 168 ? 4.207 1.133 9.891 1.00 88.94 168 VAL A C 1
ATOM 1288 O O . VAL A 1 168 ? 4.138 1.320 8.679 1.00 88.94 168 VAL A O 1
ATOM 1291 N N . ARG A 1 169 ? 4.920 1.941 10.687 1.00 90.00 169 ARG A N 1
ATOM 1292 C CA . ARG A 1 169 ? 5.685 3.106 10.201 1.00 90.00 169 ARG A CA 1
ATOM 1293 C C . ARG A 1 169 ? 6.673 2.706 9.110 1.00 90.00 169 ARG A C 1
ATOM 1295 O O . ARG A 1 169 ? 6.693 3.338 8.052 1.00 90.00 169 ARG A O 1
ATOM 1302 N N . ASP A 1 170 ? 7.474 1.677 9.371 1.00 88.31 170 ASP A N 1
ATOM 1303 C CA . ASP A 1 170 ? 8.544 1.238 8.475 1.00 88.31 170 ASP A CA 1
ATOM 1304 C C . ASP A 1 170 ? 7.967 0.642 7.191 1.00 88.31 170 ASP A C 1
ATOM 1306 O O . ASP A 1 170 ? 8.391 1.009 6.095 1.00 88.31 170 ASP A O 1
ATOM 1310 N N . ASN A 1 171 ? 6.917 -0.179 7.305 1.00 88.00 171 ASN A N 1
ATOM 1311 C CA . ASN A 1 171 ? 6.245 -0.764 6.147 1.00 88.00 171 ASN A CA 1
ATOM 1312 C C . ASN A 1 171 ? 5.544 0.294 5.278 1.00 88.00 171 ASN A C 1
ATOM 1314 O O . ASN A 1 171 ? 5.512 0.213 4.050 1.00 88.00 171 ASN A O 1
ATOM 1318 N N . LEU A 1 172 ? 5.012 1.338 5.916 1.00 87.12 172 LEU A N 1
ATOM 1319 C CA . LEU A 1 172 ? 4.457 2.509 5.252 1.00 87.12 172 LEU A CA 1
ATOM 1320 C C . LEU A 1 172 ? 5.534 3.501 4.792 1.00 87.12 172 LEU A C 1
ATOM 1322 O O . LEU A 1 172 ? 5.180 4.476 4.134 1.00 87.12 172 LEU A O 1
ATOM 1326 N N . GLN A 1 173 ? 6.815 3.284 5.099 1.00 85.75 173 GLN A N 1
ATOM 1327 C CA . GLN A 1 173 ? 7.934 4.182 4.790 1.00 85.75 173 GLN A CA 1
ATOM 1328 C C . GLN A 1 173 ? 7.697 5.631 5.256 1.00 85.75 173 GLN A C 1
ATOM 1330 O O . GLN A 1 173 ? 8.003 6.596 4.551 1.00 85.75 173 GLN A O 1
ATOM 1335 N N . HIS A 1 174 ? 7.103 5.799 6.437 1.00 86.31 174 HIS A N 1
ATOM 1336 C CA . HIS A 1 1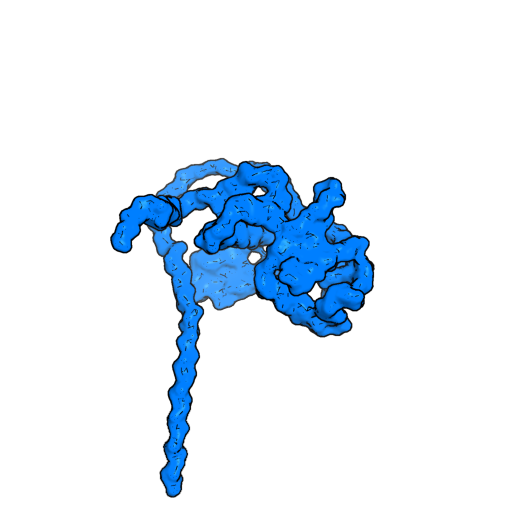74 ? 6.970 7.108 7.068 1.00 86.31 174 HIS A CA 1
ATOM 1337 C C . HIS A 1 174 ? 8.291 7.526 7.719 1.00 86.31 174 HIS A C 1
ATOM 1339 O O . HIS A 1 174 ? 8.894 6.764 8.467 1.00 86.31 174 HIS A O 1
ATOM 1345 N N . ALA A 1 175 ? 8.714 8.769 7.480 1.00 82.56 175 ALA A N 1
ATOM 1346 C CA . ALA A 1 175 ? 9.933 9.314 8.081 1.00 82.56 175 ALA A CA 1
ATOM 1347 C C . ALA A 1 175 ? 9.803 9.557 9.595 1.00 82.56 175 ALA A C 1
ATOM 1349 O O . ALA A 1 175 ? 10.808 9.588 10.297 1.00 82.56 175 ALA A O 1
ATOM 1350 N N . SER A 1 176 ? 8.576 9.730 10.097 1.00 83.50 176 SER A N 1
ATOM 1351 C CA . SER A 1 176 ? 8.296 9.981 11.509 1.00 83.50 176 SER A CA 1
ATOM 1352 C C . SER A 1 176 ? 7.236 9.024 12.047 1.00 83.50 176 SER A C 1
ATOM 1354 O O . SER A 1 176 ? 6.265 8.676 11.367 1.00 83.50 176 SER A O 1
ATOM 1356 N N . ILE A 1 177 ? 7.413 8.632 13.309 1.00 82.38 177 ILE A N 1
ATOM 1357 C CA . ILE A 1 177 ? 6.418 7.868 14.060 1.00 82.38 177 ILE A CA 1
ATOM 1358 C C . ILE A 1 177 ? 5.139 8.689 14.287 1.00 82.38 177 ILE A C 1
ATOM 1360 O O . ILE A 1 177 ? 4.052 8.125 14.226 1.00 82.38 177 ILE A O 1
ATOM 1364 N N . THR A 1 178 ? 5.242 10.018 14.407 1.00 80.31 178 THR A N 1
ATOM 1365 C CA . THR A 1 178 ? 4.105 10.941 14.582 1.00 80.31 178 THR A CA 1
ATOM 1366 C C . THR A 1 178 ? 3.130 10.893 13.406 1.00 80.31 178 THR A C 1
ATOM 1368 O O . THR A 1 178 ? 1.921 10.944 13.579 1.00 80.31 178 THR A O 1
ATOM 1371 N N . THR A 1 179 ? 3.621 10.724 12.175 1.00 81.56 179 THR A N 1
ATOM 1372 C CA . THR A 1 179 ? 2.735 10.549 11.008 1.00 81.56 179 THR A CA 1
ATOM 1373 C C . THR A 1 179 ? 1.984 9.218 11.060 1.00 81.56 179 THR A C 1
ATOM 1375 O O . THR A 1 179 ? 0.941 9.068 10.439 1.00 81.56 179 THR A O 1
ATOM 1378 N N . THR A 1 180 ? 2.518 8.231 11.778 1.00 82.31 180 THR A N 1
ATOM 1379 C CA . THR A 1 180 ? 1.920 6.896 11.909 1.00 82.31 180 THR A CA 1
ATOM 1380 C C . THR A 1 180 ? 0.979 6.818 13.108 1.00 82.31 180 THR A C 1
ATOM 1382 O O . THR A 1 180 ? 0.000 6.083 13.049 1.00 82.31 180 THR A O 1
ATOM 1385 N N . SER A 1 181 ? 1.202 7.618 14.157 1.00 79.62 181 SER A N 1
ATOM 1386 C CA . SER A 1 181 ? 0.294 7.689 15.308 1.00 79.62 181 SER A CA 1
ATOM 1387 C C . SER A 1 181 ? -1.103 8.188 14.933 1.00 79.62 181 SER A C 1
ATOM 1389 O O . SER A 1 181 ? -2.048 7.917 15.659 1.00 79.62 181 SER A O 1
ATOM 1391 N N . THR A 1 182 ? -1.273 8.821 13.765 1.00 80.25 182 THR A N 1
ATOM 1392 C CA . THR A 1 182 ? -2.601 9.152 13.220 1.00 80.25 182 THR A CA 1
ATOM 1393 C C . THR A 1 182 ? -3.503 7.927 13.013 1.00 80.25 182 THR A C 1
ATOM 1395 O O . THR A 1 182 ? -4.717 8.075 12.968 1.00 80.25 182 THR A O 1
ATOM 1398 N N . TYR A 1 183 ? -2.949 6.714 12.924 1.00 77.88 183 TYR A N 1
ATOM 1399 C CA . TYR A 1 183 ? -3.743 5.488 12.789 1.00 77.88 183 TYR A CA 1
ATOM 1400 C C . TYR A 1 183 ? -4.182 4.883 14.129 1.00 77.88 183 TYR A C 1
ATOM 1402 O O . TYR A 1 183 ? -4.876 3.872 14.117 1.00 77.88 183 TYR A O 1
ATOM 1410 N N . LEU A 1 184 ? -3.776 5.474 15.259 1.00 72.25 184 LEU A N 1
ATOM 1411 C CA . LEU A 1 184 ? -4.166 5.042 16.605 1.00 72.25 184 LEU A CA 1
ATOM 1412 C C . LEU A 1 184 ? -5.470 5.687 17.096 1.00 72.25 184 LEU A C 1
ATOM 1414 O O . LEU A 1 184 ? -5.830 5.470 18.248 1.00 72.25 184 LEU A O 1
ATOM 1418 N N . HIS A 1 185 ? -6.142 6.507 16.281 1.00 63.62 185 HIS A N 1
ATOM 1419 C CA . HIS A 1 185 ? -7.325 7.233 16.739 1.00 63.62 185 HIS A CA 1
ATOM 1420 C C . HIS A 1 185 ? -8.481 6.284 17.087 1.00 63.62 185 HIS A C 1
ATOM 1422 O O . HIS A 1 185 ? -9.044 5.628 16.211 1.00 63.62 185 HIS A O 1
ATOM 1428 N N . ASP A 1 186 ? -8.748 6.277 18.394 1.00 52.97 186 ASP A N 1
ATOM 1429 C CA . ASP A 1 186 ? -9.909 5.880 19.189 1.00 52.97 186 ASP A CA 1
ATOM 1430 C C . ASP A 1 186 ? -10.824 4.785 18.645 1.00 52.97 186 ASP A C 1
ATOM 1432 O O . ASP A 1 186 ? -11.878 5.028 18.059 1.00 52.97 186 ASP A O 1
ATOM 1436 N N . ASP A 1 187 ? -10.474 3.563 19.035 1.00 60.19 187 ASP A N 1
ATOM 1437 C CA . ASP A 1 187 ? -11.472 2.646 19.562 1.00 60.19 187 ASP A CA 1
ATOM 1438 C C . ASP A 1 187 ? -11.236 2.524 21.080 1.00 60.19 187 ASP A C 1
ATOM 1440 O O . ASP A 1 187 ? -10.314 1.848 21.545 1.00 60.19 187 ASP A O 1
ATOM 1444 N N . GLU A 1 188 ? -12.022 3.261 21.872 1.00 61.56 188 GLU A N 1
ATOM 1445 C CA . GLU A 1 188 ? -11.940 3.251 23.339 1.00 61.56 188 GLU A CA 1
ATOM 1446 C C . GLU A 1 188 ? -12.136 1.834 23.902 1.00 61.56 188 GLU A C 1
ATOM 1448 O O . GLU A 1 188 ? -11.494 1.459 24.889 1.00 61.56 188 GLU A O 1
ATOM 1453 N N . MET A 1 189 ? -12.918 0.994 23.211 1.00 61.59 189 MET A N 1
ATOM 1454 C CA . MET A 1 189 ? -13.047 -0.417 23.564 1.00 61.59 189 MET A CA 1
ATOM 1455 C C . MET A 1 189 ? -11.752 -1.178 23.311 1.00 61.59 189 MET A C 1
ATOM 1457 O O . MET A 1 189 ? -11.338 -1.971 24.154 1.00 61.59 189 MET A O 1
ATOM 1461 N N . GLN A 1 190 ? -11.070 -0.913 22.197 1.00 65.25 190 GLN A N 1
ATOM 1462 C CA . GLN A 1 190 ? -9.776 -1.528 21.909 1.00 65.25 190 GLN A CA 1
ATOM 1463 C C . GLN A 1 190 ? -8.720 -1.115 22.942 1.00 65.25 190 GLN A C 1
ATOM 1465 O O . GLN A 1 190 ? -7.950 -1.957 23.407 1.00 65.25 190 GLN A O 1
ATOM 1470 N N . ARG A 1 191 ? -8.710 0.158 23.361 1.00 71.31 191 ARG A N 1
ATOM 1471 C CA . ARG A 1 191 ? -7.827 0.642 24.433 1.00 71.31 191 ARG A CA 1
ATOM 1472 C C . ARG A 1 191 ? -8.114 -0.069 25.754 1.00 71.31 191 ARG A C 1
ATOM 1474 O O . ARG A 1 191 ? -7.174 -0.504 26.421 1.00 71.31 191 ARG A O 1
ATOM 1481 N N . SER A 1 192 ? -9.387 -0.206 26.122 1.00 73.88 192 SER A N 1
ATOM 1482 C CA . SER A 1 192 ? -9.778 -0.914 27.343 1.00 73.88 192 SER A CA 1
ATOM 1483 C C . SER A 1 192 ? -9.379 -2.391 27.296 1.00 73.88 192 SER A C 1
ATOM 1485 O O . SER A 1 192 ? -8.751 -2.882 28.230 1.00 73.88 192 SER A O 1
ATOM 1487 N N . GLN A 1 193 ? -9.646 -3.081 26.181 1.00 72.69 193 GLN A N 1
ATOM 1488 C CA . GLN A 1 193 ? -9.262 -4.483 25.983 1.00 72.69 193 GLN A CA 1
ATOM 1489 C C . GLN A 1 193 ? -7.744 -4.686 26.068 1.00 72.69 193 GLN A C 1
ATOM 1491 O O . GLN A 1 193 ? -7.276 -5.650 26.668 1.00 72.69 193 GLN A O 1
ATOM 1496 N N . GLN A 1 194 ? -6.953 -3.778 25.491 1.00 75.00 194 GLN A N 1
ATOM 1497 C CA . GLN A 1 194 ? -5.492 -3.859 25.554 1.00 75.00 194 GLN A CA 1
ATOM 1498 C C . GLN A 1 194 ? -4.964 -3.696 26.985 1.00 75.00 194 GLN A C 1
ATOM 1500 O O . GLN A 1 194 ? -4.050 -4.419 27.385 1.00 75.00 194 GLN A O 1
ATOM 1505 N N . LEU A 1 195 ? -5.544 -2.786 27.775 1.00 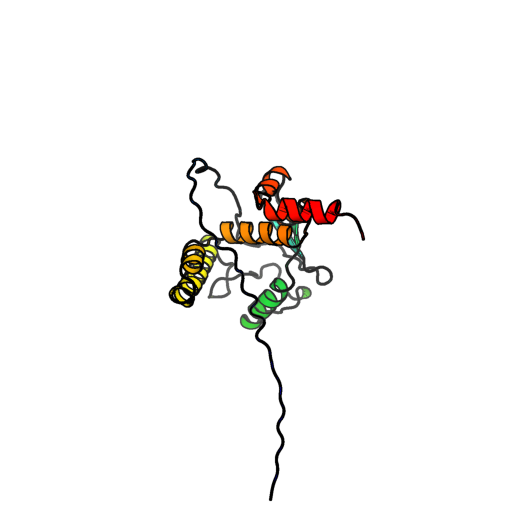82.19 195 LEU A N 1
ATOM 1506 C CA . LEU A 1 195 ? -5.187 -2.623 29.187 1.00 82.19 195 LEU A CA 1
ATOM 1507 C C . LEU A 1 195 ? -5.605 -3.837 30.025 1.00 82.19 195 LEU A C 1
ATOM 1509 O O . LEU A 1 195 ? -4.820 -4.290 30.858 1.00 82.19 195 LEU A O 1
ATOM 1513 N N . GLU A 1 196 ? -6.786 -4.404 29.773 1.00 80.69 196 GLU A N 1
ATOM 1514 C CA . GLU A 1 196 ? -7.226 -5.651 30.408 1.00 80.69 196 GLU A CA 1
ATOM 1515 C C . GLU A 1 196 ? -6.308 -6.829 30.070 1.00 80.69 196 GLU A C 1
ATOM 1517 O O . GLU A 1 196 ? -5.978 -7.616 30.948 1.00 80.69 196 GLU A O 1
ATOM 1522 N N . GLN A 1 197 ? -5.831 -6.954 28.833 1.00 80.69 197 GLN A N 1
ATOM 1523 C CA . GLN A 1 197 ? -4.881 -8.013 28.474 1.00 80.69 197 GLN A CA 1
ATOM 1524 C C . GLN A 1 197 ? -3.508 -7.817 29.129 1.00 80.69 197 GLN A C 1
ATOM 1526 O O . GLN A 1 197 ? -2.874 -8.789 29.542 1.00 80.69 197 GLN A O 1
ATOM 1531 N N . ALA A 1 198 ? -3.035 -6.573 29.226 1.00 81.81 198 ALA A N 1
ATOM 1532 C CA . ALA A 1 198 ? -1.713 -6.267 29.766 1.00 81.81 198 ALA A CA 1
ATOM 1533 C C . ALA A 1 198 ? -1.651 -6.375 31.298 1.00 81.81 198 ALA A C 1
ATOM 1535 O O . ALA A 1 198 ? -0.656 -6.855 31.844 1.00 81.81 198 ALA A O 1
ATOM 1536 N N . PHE A 1 199 ? -2.706 -5.930 31.984 1.00 87.38 199 PHE A N 1
ATOM 1537 C CA . PHE A 1 199 ? -2.742 -5.789 33.443 1.00 87.38 199 PHE A CA 1
ATOM 1538 C C . PHE A 1 199 ? -3.852 -6.602 34.117 1.00 87.38 199 PHE A C 1
ATOM 1540 O O . PHE A 1 199 ? -3.985 -6.566 35.342 1.00 87.38 199 PHE A O 1
ATOM 1547 N N . GLY A 1 200 ? -4.648 -7.347 33.350 1.00 77.25 200 GLY A N 1
ATOM 1548 C CA . GLY A 1 200 ? -5.661 -8.248 33.880 1.00 77.25 200 GLY A CA 1
ATOM 1549 C C . GLY A 1 200 ? -5.028 -9.283 34.797 1.00 77.25 200 GLY A C 1
ATOM 1550 O O . GLY A 1 200 ? -3.993 -9.879 34.488 1.00 77.25 200 GLY A O 1
ATOM 1551 N N . ARG A 1 201 ? -5.651 -9.490 35.960 1.00 74.38 201 ARG A N 1
ATOM 1552 C CA . ARG A 1 201 ? -5.217 -10.499 36.930 1.00 74.38 201 ARG A CA 1
ATOM 1553 C C . ARG A 1 201 ? -5.171 -11.861 36.235 1.00 74.38 201 ARG A C 1
ATOM 1555 O O . ARG A 1 201 ? -6.219 -12.400 35.882 1.00 74.38 201 ARG A O 1
ATOM 1562 N N . ARG A 1 202 ? -3.966 -12.415 36.057 1.00 66.06 202 ARG A N 1
ATOM 1563 C CA . ARG A 1 202 ? -3.792 -13.818 35.659 1.00 66.06 202 ARG A CA 1
ATOM 1564 C C . ARG A 1 202 ? -4.460 -14.669 36.741 1.00 66.06 202 ARG A C 1
ATOM 1566 O O . ARG A 1 202 ? -4.042 -14.596 37.896 1.00 66.06 202 ARG A O 1
ATOM 1573 N N . ARG A 1 203 ? -5.549 -15.351 36.383 1.00 53.78 203 ARG A N 1
ATOM 1574 C CA . ARG A 1 203 ? -6.172 -16.369 37.235 1.00 53.78 203 ARG A CA 1
ATOM 1575 C C . ARG A 1 203 ? -5.360 -17.650 37.181 1.00 53.78 203 ARG A C 1
ATOM 1577 O O . ARG A 1 203 ? -4.807 -17.928 36.093 1.00 53.78 203 ARG A O 1
#

Foldseek 3Di:
DDDDDDDDDDDDPPPPDPPDDDDDDDDDDDDPDDDDDDPPDPPLQFDQDQDPVFRWTWDQDPVRDTAIAGDDPVPLVVLLVVCVVVVHDSDSVRDDGRQASAPDPVSPGHDHPVRVFVVQLVVLQVVLVVCCVPDVVVSVVSNPDTPVNVLLCVLLVCVVVPHDLVNSCRNVVPPDSVVSCVSVPDPVVSVVVVCCVVPPPDD

Radius of gyration: 21.99 Å; chains: 1; bounding box: 47×74×62 Å

Secondary structure (DSSP, 8-state):
-----------------------------------------S---S---EETTTTEEEEE-TTS-EEEEEPPTHHHHHHHHHHHHTT--SSGGG--TT--SSB-TTSSSBPPHHHHHHHHHHHHHHHHHHHTTT-HHHHHHHHT--HHHHHHHHHHHHHHTT--HHHHHHHTT-S-HHHHHGGG---HHHHHHHHHHHHS---